Protein AF-J0D149-F1 (afdb_monomer)

Nearest PDB structures (foldseek):
  8xyv-assembly1_A  TM=7.149E-01  e=8.701E-01  synthetic construct
  8xyv-assembly2_B  TM=6.661E-01  e=9.591E-01  synthetic construct
  8gjg-assembly1_A  TM=4.536E-01  e=5.091E-01  synthetic construct
  8e0m-assembly4_L  TM=3.352E-01  e=1.349E+00  synthetic construct
  6r38-assembly1_A-2  TM=2.350E-01  e=8.182E+00  Trypanosoma brucei

Radius of gyration: 32.25 Å; Cα contacts (8 Å, |Δi|>4): 147; chains: 1; bounding box: 49×48×108 Å

Secondary structure (DSSP, 8-state):
-PPPPS-SSHHHHHHHHHHHHHHHHHHHHHHHHHHHHHHHHHHHHHHH--S----------GGGTSHHHHHHH-SS--SSSS--HHHHHHHHHHHHHHTTTTS-HHHHHHHHHHHHHHHHHTT---HHHHHHHHHHHHHHHHHHHHHHHHHHHHHHTT-HHHHHHHHHHHHHHHHHHHHHHHHHHHHHH-TTHHHHHHHHT-STTT--

Mean predicted aligned error: 13.42 Å

Foldseek 3Di:
DDDDDPDPDPVRVVVVVVVVVVVVVVVVVVVVVVVVVVVVVVVVCVVVPPLPDPPDPPPDDVCLQQVQQCVVQNPPNDPPDDDPLVSVLVSLVVSLCVLVVPPDPVVSLVVLLVLLQVCLVVVHPSPPSLVSLVSSLSNLVVSLVSLVVSLVVCVVVVVVVSNVSSVVSNVSSVLSNQLSVVSVVQSSVGDCSSVVCVVVLNGSVSVD

Solvent-accessible surface area (backbone atoms only — not comparable to full-atom values): 11767 Å² total; per-residue (Å²): 137,81,84,77,75,96,54,94,45,72,66,57,47,51,51,51,53,51,51,54,50,49,56,49,54,50,56,50,52,52,52,51,51,51,53,51,50,50,52,49,51,53,52,50,49,57,67,70,56,68,65,72,71,77,72,79,82,73,83,70,60,60,60,80,48,32,46,48,44,31,73,75,55,43,83,73,77,67,77,79,86,77,68,56,64,66,58,54,53,49,22,47,50,50,28,65,43,52,71,44,71,85,49,56,67,70,58,48,52,51,51,53,51,52,52,51,46,53,23,60,79,65,78,46,86,49,59,67,61,51,46,54,39,51,51,42,30,54,30,19,51,51,42,37,53,52,33,53,53,51,35,53,52,27,57,77,69,66,41,64,77,51,41,60,52,32,53,52,51,38,50,54,23,48,51,49,28,50,37,38,48,48,55,52,48,32,55,69,72,38,90,56,53,48,50,55,35,57,75,71,48,68,42,68,75,66,72,110

Sequence (208 aa):
MGRLPKYKTEEERNEARRRSRREYYERNSERERGMALQRYHAKKQLSHSTRAAAPRQVVKPLENVLPHTVAFYGQPIDLGEWQNLEVVAYCLEEDLKAWLKGGRAEQVWDDLTTRLIAAVGRSKPAKVVLNEVLDGQTIAEHVLEYTGQARVCAWQRRERRYIATFDRISHNATRAFQGLAELKALFNEGGKALGDSYEQGDLIWQCT

Organism: Auricularia subglabra (strain TFB-10046 / SS5) (NCBI:txid717982)

Structure (mmCIF, N/CA/C/O backbone):
data_AF-J0D149-F1
#
_entry.id   AF-J0D149-F1
#
loop_
_atom_site.group_PDB
_atom_site.id
_atom_site.type_symbol
_atom_site.label_atom_id
_atom_site.label_alt_id
_atom_site.label_comp_id
_atom_site.label_asym_id
_atom_site.label_entity_id
_atom_site.label_seq_id
_atom_site.pdbx_PDB_ins_code
_atom_site.Cartn_x
_atom_site.Cartn_y
_atom_site.Cartn_z
_atom_site.occupancy
_atom_site.B_iso_or_equiv
_atom_site.auth_seq_id
_atom_site.auth_comp_id
_atom_site.auth_asym_id
_atom_site.auth_atom_id
_atom_site.pdbx_PDB_model_num
ATOM 1 N N . MET A 1 1 ? 6.891 32.566 83.008 1.00 50.50 1 MET A N 1
ATOM 2 C CA . MET A 1 1 ? 5.552 32.748 82.400 1.00 50.50 1 MET A CA 1
ATOM 3 C C . MET A 1 1 ? 5.076 31.406 81.848 1.00 50.50 1 MET A C 1
ATOM 5 O O . MET A 1 1 ? 5.541 31.001 80.790 1.00 50.50 1 MET A O 1
ATOM 9 N N . GLY A 1 2 ? 4.246 30.661 82.587 1.00 59.53 2 GLY A N 1
ATOM 10 C CA . GLY A 1 2 ? 3.725 29.361 82.135 1.00 59.53 2 GLY A CA 1
ATOM 11 C C . GLY A 1 2 ? 2.631 29.524 81.072 1.00 59.53 2 GLY A C 1
ATOM 12 O O . GLY A 1 2 ? 1.819 30.441 81.170 1.00 59.53 2 GLY A O 1
ATOM 13 N N . ARG A 1 3 ? 2.608 28.660 80.044 1.00 63.56 3 ARG A N 1
ATOM 14 C CA . ARG A 1 3 ? 1.547 28.646 79.018 1.00 63.56 3 ARG A CA 1
ATOM 15 C C . ARG A 1 3 ? 0.199 28.354 79.681 1.00 63.56 3 ARG A C 1
ATOM 17 O O . ARG A 1 3 ? 0.047 27.320 80.327 1.00 63.56 3 ARG A O 1
ATOM 24 N N . LEU A 1 4 ? -0.772 29.245 79.484 1.00 70.75 4 LEU A N 1
ATOM 25 C CA . LEU A 1 4 ? -2.145 29.028 79.934 1.00 70.75 4 LEU A CA 1
ATOM 26 C C . LEU A 1 4 ? -2.739 27.772 79.268 1.00 70.75 4 LEU A C 1
ATOM 28 O O . LEU A 1 4 ? -2.457 27.506 78.092 1.00 70.75 4 LEU A O 1
ATOM 32 N N . PRO A 1 5 ? -3.554 26.990 79.998 1.00 72.44 5 PRO A N 1
ATOM 33 C CA . PRO A 1 5 ? -4.200 25.808 79.449 1.00 72.44 5 PRO A CA 1
ATOM 34 C C . PRO A 1 5 ? -5.145 26.193 78.303 1.00 72.44 5 PRO A C 1
ATOM 36 O O . PRO A 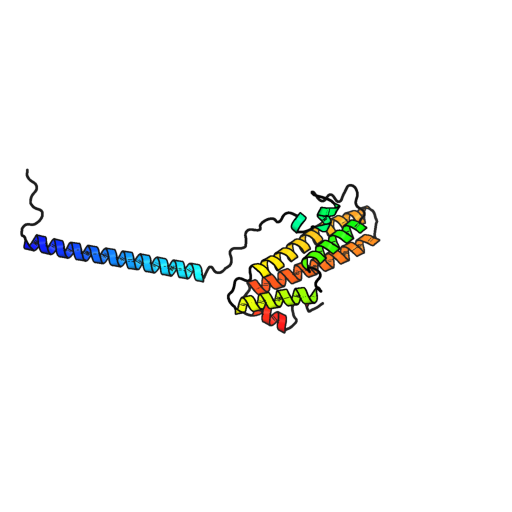1 5 ? -5.928 27.133 78.404 1.00 72.44 5 PRO A O 1
ATOM 39 N N . LYS A 1 6 ? -5.068 25.435 77.201 1.00 74.31 6 LYS A N 1
ATOM 40 C CA . LYS A 1 6 ? -5.805 25.681 75.946 1.00 74.31 6 LYS A CA 1
ATOM 41 C C . LYS A 1 6 ? -7.336 25.586 76.083 1.00 74.31 6 LYS A C 1
ATOM 43 O O . LYS A 1 6 ? -8.038 26.114 75.233 1.00 74.31 6 LYS A O 1
ATOM 48 N N . TYR A 1 7 ? -7.834 24.912 77.120 1.00 82.44 7 TYR A N 1
ATOM 49 C CA . TYR A 1 7 ? -9.262 24.734 77.404 1.00 82.44 7 TYR A CA 1
ATOM 50 C C . TYR A 1 7 ? -9.498 24.961 78.895 1.00 82.44 7 TYR A C 1
ATOM 52 O O . TYR A 1 7 ? -8.704 24.477 79.710 1.00 82.44 7 TYR A O 1
ATOM 60 N N . LYS A 1 8 ? -10.560 25.694 79.234 1.00 76.62 8 LYS A N 1
ATOM 61 C CA . LYS A 1 8 ? -10.898 26.098 80.603 1.00 76.62 8 LYS A CA 1
ATOM 62 C C . LYS A 1 8 ? -11.674 25.014 81.349 1.00 76.62 8 LYS A C 1
ATOM 64 O O . LYS A 1 8 ? -11.523 24.905 82.560 1.00 76.62 8 LYS A O 1
ATOM 69 N N . THR A 1 9 ? -12.454 24.194 80.641 1.00 83.62 9 THR A N 1
ATOM 70 C CA . THR A 1 9 ? -13.245 23.099 81.228 1.00 83.62 9 THR A CA 1
ATOM 71 C C . THR A 1 9 ? -13.076 21.782 80.468 1.00 83.62 9 THR A C 1
ATOM 73 O O . THR A 1 9 ? -12.626 21.734 79.317 1.00 83.62 9 THR A O 1
ATOM 76 N N . GLU A 1 10 ? -13.419 20.674 81.127 1.00 76.75 10 GLU A N 1
ATOM 77 C CA . GLU A 1 10 ? -13.390 19.339 80.519 1.00 76.75 10 GLU A CA 1
ATOM 78 C C . GLU A 1 10 ? -14.465 19.178 79.430 1.00 76.75 10 GLU A C 1
ATOM 80 O O . GLU A 1 10 ? -14.228 18.540 78.401 1.00 76.75 10 GLU A O 1
ATOM 85 N N . GLU A 1 11 ? -15.603 19.854 79.596 1.00 79.06 11 GLU A N 1
ATOM 86 C CA . GLU A 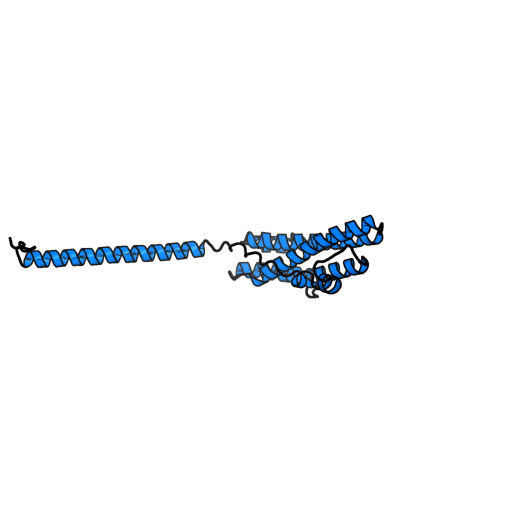1 11 ? -16.663 19.957 78.590 1.00 79.06 11 GLU A CA 1
ATOM 87 C C . GLU A 1 11 ? -16.178 20.670 77.320 1.00 79.06 11 GLU A C 1
ATOM 89 O O . GLU A 1 11 ? -16.344 20.143 76.219 1.00 79.06 11 GLU A O 1
ATOM 94 N N . GLU A 1 12 ? -15.469 21.797 77.458 1.00 80.19 12 GLU A N 1
ATOM 95 C CA . GLU A 1 12 ? -14.899 22.549 76.331 1.00 80.19 12 GLU A CA 1
ATOM 96 C C . GLU A 1 12 ? -13.856 21.716 75.565 1.00 80.19 12 GLU A C 1
ATOM 98 O O . GLU A 1 12 ? -13.807 21.710 74.330 1.00 80.19 12 GLU A O 1
ATOM 103 N N . ARG A 1 13 ? -13.058 20.922 76.290 1.00 81.75 13 ARG A N 1
ATOM 104 C CA . ARG A 1 13 ? -12.103 19.977 75.693 1.00 81.75 13 ARG A CA 1
ATOM 105 C C . ARG A 1 13 ? -12.815 18.868 74.909 1.00 81.75 13 ARG A C 1
ATOM 107 O O . ARG A 1 13 ? -12.344 18.475 73.836 1.00 81.75 13 ARG A O 1
ATOM 114 N N . ASN A 1 14 ? -13.933 18.359 75.419 1.00 83.44 14 ASN A N 1
ATOM 115 C CA . ASN A 1 14 ? -14.717 17.316 74.759 1.00 83.44 14 ASN A CA 1
ATOM 116 C C . ASN A 1 14 ? -15.470 17.842 73.529 1.00 83.44 14 ASN A C 1
ATOM 118 O O . ASN A 1 14 ? -15.494 17.163 72.498 1.00 83.44 14 ASN A O 1
ATOM 122 N N . GLU A 1 15 ? -16.004 19.063 73.571 1.00 84.25 15 GLU A N 1
ATOM 123 C CA . GLU A 1 15 ? -16.580 19.717 72.393 1.00 84.25 15 GLU A CA 1
ATOM 124 C C . GLU A 1 15 ? -15.540 19.982 71.305 1.00 84.25 15 GLU A C 1
ATOM 126 O O . GLU A 1 15 ? -15.782 19.671 70.136 1.00 84.25 15 GLU A O 1
ATOM 131 N N . ALA A 1 16 ? -14.357 20.482 71.674 1.00 82.81 16 ALA A N 1
ATOM 132 C CA . ALA A 1 16 ? -13.269 20.709 70.729 1.00 82.81 16 ALA A CA 1
ATOM 133 C C . ALA A 1 16 ? -12.823 19.402 70.048 1.00 82.81 16 ALA A C 1
ATOM 135 O O . ALA A 1 16 ? -12.594 19.377 68.837 1.00 82.81 16 ALA A O 1
ATOM 136 N N . ARG A 1 17 ? -12.777 18.285 70.793 1.00 82.69 17 ARG A N 1
ATOM 137 C CA . ARG A 1 17 ? -12.520 16.947 70.228 1.00 82.69 17 ARG A CA 1
ATOM 138 C C . ARG A 1 17 ? -13.618 16.503 69.258 1.00 82.69 17 ARG A C 1
ATOM 140 O O . ARG A 1 17 ? -13.300 15.932 68.216 1.00 82.69 17 ARG A O 1
ATOM 147 N N . ARG A 1 18 ? -14.895 16.765 69.565 1.00 84.50 18 ARG A N 1
ATOM 148 C CA . ARG A 1 18 ? -16.024 16.439 68.672 1.00 84.50 18 ARG A CA 1
ATOM 149 C C . ARG A 1 18 ? -15.985 17.264 67.383 1.00 84.50 18 ARG A C 1
ATOM 151 O O . ARG A 1 18 ? -16.148 16.682 66.314 1.00 84.50 18 ARG A O 1
ATOM 158 N N . ARG A 1 19 ? -15.724 18.575 67.463 1.00 83.56 19 ARG A N 1
ATOM 159 C CA . ARG A 1 19 ? -15.584 19.452 66.282 1.00 83.56 19 ARG A CA 1
ATOM 160 C C . ARG A 1 19 ? -14.402 19.036 65.413 1.00 83.56 19 ARG A C 1
ATOM 162 O O . ARG A 1 19 ? -14.587 18.788 64.230 1.00 83.56 19 ARG A O 1
ATOM 169 N N . SER A 1 20 ? -13.237 18.811 66.021 1.00 79.88 20 SER A N 1
ATOM 170 C CA . SER A 1 20 ? -12.045 18.349 65.302 1.00 79.88 20 SER A CA 1
ATOM 171 C C . SER A 1 20 ? -12.258 16.997 64.607 1.00 79.88 20 SER A C 1
ATOM 173 O O . SER A 1 20 ? -11.813 16.820 63.475 1.00 79.88 20 SER A O 1
ATOM 175 N N . ARG A 1 21 ? -12.985 16.055 65.232 1.00 82.69 21 ARG A N 1
ATOM 176 C CA . ARG A 1 21 ? -13.371 14.794 64.575 1.00 82.69 21 ARG A CA 1
ATOM 177 C C . ARG A 1 21 ? -14.310 15.021 63.391 1.00 82.69 21 ARG A C 1
ATOM 179 O O . ARG A 1 21 ? -14.094 14.414 62.350 1.00 82.69 21 ARG A O 1
ATOM 186 N N . ARG A 1 22 ? -15.326 15.881 63.522 1.00 81.69 22 ARG A N 1
ATOM 187 C CA . ARG A 1 22 ? -16.249 16.203 62.416 1.00 81.69 22 ARG A CA 1
ATOM 188 C C . ARG A 1 22 ? -15.509 16.820 61.231 1.00 81.69 22 ARG A C 1
ATOM 190 O O . ARG A 1 22 ? -15.623 16.300 60.130 1.00 81.69 22 ARG A O 1
ATOM 197 N N . GLU A 1 23 ? -14.671 17.822 61.482 1.00 82.38 23 GLU A N 1
ATOM 198 C CA . GLU A 1 23 ? -13.848 18.468 60.450 1.00 82.38 23 GLU A CA 1
ATOM 199 C C . GLU A 1 23 ? -12.870 17.501 59.769 1.00 82.38 23 GLU A C 1
ATOM 201 O O . GLU A 1 23 ? -12.529 17.678 58.600 1.00 82.38 23 GLU A O 1
ATOM 206 N N . TYR A 1 24 ? -12.373 16.495 60.498 1.00 83.31 24 TYR A N 1
ATOM 207 C CA . TYR A 1 24 ? -11.522 15.454 59.927 1.00 83.31 24 TYR A CA 1
ATOM 208 C C . TYR A 1 24 ? -12.303 14.572 58.944 1.00 83.31 24 TYR A C 1
ATOM 210 O O . TYR A 1 24 ? -11.849 14.365 57.818 1.00 83.31 24 TYR A O 1
ATOM 218 N N . TYR A 1 25 ? -13.484 14.085 59.339 1.00 78.56 25 TYR A N 1
ATOM 219 C CA . TYR A 1 25 ? -14.321 13.255 58.467 1.00 78.56 25 TYR A CA 1
ATOM 220 C C . TYR A 1 25 ? -14.867 14.031 57.266 1.00 78.56 25 TYR A C 1
ATOM 222 O O . TYR A 1 25 ? -14.923 13.483 56.168 1.00 78.56 25 TYR A O 1
ATOM 230 N N . GLU A 1 26 ? -15.200 15.307 57.447 1.00 79.75 26 GLU A N 1
ATOM 231 C CA . GLU A 1 26 ? -15.647 16.193 56.372 1.00 79.75 26 GLU A CA 1
ATOM 232 C C . GLU A 1 26 ? -14.549 16.375 55.315 1.00 79.75 26 GLU A C 1
ATOM 234 O O . GLU A 1 26 ? -14.755 16.017 54.153 1.00 79.75 26 GLU A O 1
ATOM 239 N N . ARG A 1 27 ? -13.331 16.755 55.733 1.00 76.12 27 ARG A N 1
ATOM 240 C CA . ARG A 1 27 ? -12.167 16.866 54.835 1.00 76.12 27 ARG A CA 1
ATOM 241 C C . ARG A 1 27 ? -11.832 15.559 54.123 1.00 76.12 27 ARG A C 1
ATOM 243 O O . ARG A 1 27 ? -11.442 15.574 52.955 1.00 76.12 27 ARG A O 1
ATOM 250 N N . ASN A 1 28 ? -11.962 14.423 54.807 1.00 80.06 28 ASN A N 1
ATOM 251 C CA . ASN A 1 28 ? -11.678 13.131 54.190 1.00 80.06 28 ASN A CA 1
ATOM 252 C C . ASN A 1 28 ? -12.748 12.758 53.151 1.00 80.06 28 ASN A C 1
ATOM 254 O O . ASN A 1 28 ? -12.410 12.292 52.065 1.00 80.06 28 ASN A O 1
ATOM 258 N N . SER A 1 29 ? -14.021 13.056 53.431 1.00 76.94 29 SER A N 1
ATOM 259 C CA . SER A 1 29 ? -15.126 12.818 52.495 1.00 76.94 29 SER A CA 1
ATOM 260 C C . SER A 1 29 ? -15.007 13.657 51.217 1.00 76.94 29 SER A C 1
ATOM 262 O O . SER A 1 29 ? -15.259 13.158 50.121 1.00 76.94 29 SER A O 1
ATOM 264 N N . GLU A 1 30 ? -14.553 14.909 51.323 1.00 73.69 30 GLU A N 1
ATOM 265 C CA . GLU A 1 30 ? -14.298 15.773 50.167 1.00 73.69 30 GLU A CA 1
ATOM 266 C C . GLU A 1 30 ? -13.115 15.275 49.337 1.00 73.69 30 GLU A C 1
ATOM 268 O O . GLU A 1 30 ? -13.181 15.255 48.106 1.00 73.69 30 GLU A O 1
ATOM 273 N N . ARG A 1 31 ? -12.053 14.799 49.998 1.00 75.94 31 ARG A N 1
ATOM 274 C CA . ARG A 1 31 ? -10.888 14.216 49.323 1.00 75.94 31 ARG A CA 1
ATOM 275 C C . ARG A 1 31 ? -11.255 12.940 48.567 1.00 75.94 31 ARG A C 1
ATOM 277 O O . ARG A 1 31 ? -10.818 12.755 47.432 1.00 75.94 31 ARG A O 1
ATOM 284 N N . GLU A 1 32 ? -12.085 12.085 49.159 1.00 76.00 32 GLU A N 1
ATOM 285 C CA . GLU A 1 32 ? -12.605 10.879 48.507 1.00 76.00 32 GLU A CA 1
ATOM 286 C C . GLU A 1 32 ? -13.533 11.214 47.333 1.00 76.00 32 GLU A C 1
ATOM 288 O O . GLU A 1 32 ? -13.373 10.639 46.254 1.00 76.00 32 GLU A O 1
ATOM 293 N N . ARG A 1 33 ? -14.432 12.198 47.484 1.00 75.06 33 ARG A N 1
ATOM 294 C CA . ARG A 1 33 ? -15.276 12.702 46.384 1.00 75.06 33 ARG A CA 1
ATOM 295 C C . ARG A 1 33 ? -14.442 13.280 45.241 1.00 75.06 33 ARG A C 1
ATOM 297 O O . ARG A 1 33 ? -14.718 12.977 44.082 1.00 75.06 33 ARG A O 1
ATOM 304 N N . GLY A 1 34 ? -13.399 14.050 45.551 1.00 74.31 34 GLY A N 1
ATOM 305 C CA . GLY A 1 34 ? -12.469 14.605 44.566 1.00 74.31 34 GLY A CA 1
ATOM 306 C C . GLY A 1 34 ? -11.703 13.520 43.806 1.00 74.31 34 GLY A C 1
ATOM 307 O O . GLY A 1 34 ? -11.641 13.556 42.578 1.00 74.31 34 GLY A O 1
ATOM 308 N N . MET A 1 35 ? -11.193 12.502 44.508 1.00 79.25 35 MET A N 1
ATOM 309 C CA . MET A 1 35 ? -10.531 11.356 43.874 1.00 79.25 35 MET A CA 1
ATOM 310 C C . MET A 1 35 ? -11.496 10.520 43.021 1.00 79.25 35 MET A C 1
ATOM 312 O O . MET A 1 35 ? -11.120 10.064 41.941 1.00 79.25 35 MET A O 1
ATOM 316 N N . ALA A 1 36 ? -12.742 10.333 43.463 1.00 74.94 36 ALA A N 1
ATOM 317 C CA . ALA A 1 36 ? -13.767 9.631 42.693 1.00 74.94 36 ALA A CA 1
ATOM 318 C C . ALA A 1 36 ? -14.140 10.393 41.410 1.00 74.94 36 ALA A C 1
ATOM 320 O O . ALA A 1 36 ? -14.196 9.790 40.337 1.00 74.94 36 ALA A O 1
ATOM 321 N N . LEU A 1 37 ? -14.309 11.718 41.495 1.00 77.50 37 LEU A N 1
ATOM 322 C CA . LEU A 1 37 ? -14.529 12.589 40.338 1.00 77.50 37 LEU A CA 1
ATOM 323 C C . LEU A 1 37 ? -13.340 12.565 39.377 1.00 77.50 37 LEU A C 1
ATOM 325 O O . LEU A 1 37 ? -13.539 12.396 38.178 1.00 77.50 37 LEU A O 1
ATOM 329 N N . GLN A 1 38 ? -12.104 12.653 39.874 1.00 72.81 38 GLN A N 1
ATOM 330 C CA . GLN A 1 38 ? -10.906 12.549 39.034 1.00 72.81 38 GLN A CA 1
ATOM 331 C C . GLN A 1 38 ? -10.821 11.199 38.319 1.00 72.81 38 GLN A C 1
ATOM 333 O O . GLN A 1 38 ? -10.553 11.164 37.121 1.00 72.81 38 GLN A O 1
ATOM 338 N N . ARG A 1 39 ? -11.110 10.086 39.007 1.00 73.75 39 ARG A N 1
ATOM 339 C CA . ARG A 1 39 ? -11.174 8.754 38.381 1.00 73.75 39 ARG A CA 1
ATOM 340 C C . ARG A 1 39 ? -12.280 8.672 37.332 1.00 73.75 39 ARG A C 1
ATOM 342 O O . ARG A 1 39 ? -12.059 8.097 36.270 1.00 73.75 39 ARG A O 1
ATOM 349 N N . TYR A 1 40 ? -13.445 9.260 37.598 1.00 75.00 40 TYR A N 1
ATOM 350 C CA . TYR A 1 40 ? -14.548 9.327 36.642 1.00 75.00 40 TYR A CA 1
ATOM 351 C C . TYR A 1 40 ? -14.175 10.148 35.400 1.00 75.00 40 TYR A C 1
ATOM 353 O O . TYR A 1 40 ? -14.358 9.673 34.280 1.00 75.00 40 TYR A O 1
ATOM 361 N N . HIS A 1 41 ? -13.576 11.328 35.574 1.00 68.56 41 HIS A N 1
ATOM 362 C CA . HIS A 1 41 ? -13.092 12.160 34.472 1.00 68.56 41 HIS A CA 1
ATOM 363 C C . HIS A 1 41 ? -11.958 11.491 33.693 1.00 68.56 41 HIS A C 1
ATOM 365 O O . HIS A 1 41 ? -12.010 11.496 32.468 1.00 68.56 41 HIS A O 1
ATOM 371 N N . ALA A 1 42 ? -10.999 10.845 34.360 1.00 66.25 42 ALA A N 1
ATOM 372 C CA . ALA A 1 42 ? -9.939 10.078 33.706 1.00 66.25 42 ALA A CA 1
ATOM 373 C C . ALA A 1 42 ? -10.514 8.919 32.877 1.00 66.25 42 ALA A C 1
ATOM 375 O O . ALA A 1 42 ? -10.131 8.726 31.726 1.00 66.25 42 ALA A O 1
ATOM 376 N N . LYS A 1 43 ? -11.500 8.190 33.417 1.00 63.53 43 LYS A N 1
ATOM 377 C CA . LYS A 1 43 ? -12.187 7.104 32.704 1.00 63.53 43 LYS A CA 1
ATOM 378 C C . LYS A 1 43 ? -13.011 7.626 31.521 1.00 63.53 43 LYS A C 1
ATOM 380 O O . LYS A 1 43 ? -13.008 7.006 30.461 1.00 63.53 43 LYS A O 1
ATOM 385 N N . LYS A 1 44 ? -13.662 8.787 31.668 1.00 61.22 44 LYS A N 1
ATOM 386 C CA . LYS A 1 44 ? -14.429 9.441 30.596 1.00 61.22 44 LYS A CA 1
ATOM 387 C C . LYS A 1 44 ? -13.515 9.986 29.491 1.00 61.22 44 LYS A C 1
ATOM 389 O O . LYS A 1 44 ? -13.807 9.782 28.315 1.00 61.22 44 LYS A O 1
ATOM 394 N N . GLN A 1 45 ? -12.378 10.585 29.850 1.00 54.44 45 GLN A N 1
ATOM 395 C CA . GLN A 1 45 ? -11.346 11.018 28.903 1.00 54.44 45 GLN A CA 1
ATOM 396 C C . GLN A 1 45 ? -10.726 9.829 28.160 1.00 54.44 45 GLN A C 1
ATOM 398 O O . GLN A 1 45 ? -10.596 9.897 26.946 1.00 54.44 45 GLN A O 1
ATOM 403 N N . LEU A 1 46 ? -10.448 8.707 28.834 1.00 51.78 46 LEU A N 1
ATOM 404 C CA . LEU A 1 46 ? -10.007 7.466 28.180 1.00 51.78 46 LEU A CA 1
ATOM 405 C C . LEU A 1 46 ? -11.066 6.894 27.220 1.00 51.78 46 LEU A C 1
ATOM 407 O O . LEU A 1 46 ? -10.711 6.385 26.163 1.00 51.78 46 LEU A O 1
ATOM 411 N N . SER A 1 47 ? -12.361 7.009 27.545 1.00 51.91 47 SER A N 1
ATOM 412 C CA . SER A 1 47 ? -13.445 6.517 26.677 1.00 51.91 47 SER A CA 1
ATOM 413 C C . SER A 1 47 ? -13.734 7.400 25.454 1.00 51.91 47 SER A C 1
ATOM 415 O O . SER A 1 47 ? -14.176 6.885 24.431 1.00 51.91 47 SER A O 1
ATOM 417 N N . HIS A 1 48 ? -13.467 8.711 25.529 1.00 46.44 48 HIS A N 1
ATOM 418 C CA . HIS A 1 48 ? -13.575 9.640 24.391 1.00 46.44 48 HIS A CA 1
ATOM 419 C C . HIS A 1 48 ? -12.253 9.832 23.632 1.00 46.44 48 HIS A C 1
ATOM 421 O O . HIS A 1 48 ? -12.261 10.282 22.491 1.00 46.44 48 HIS A O 1
ATOM 427 N N . SER A 1 49 ? -11.122 9.431 24.216 1.00 41.22 49 SER A N 1
ATOM 428 C CA . SER A 1 49 ? -9.814 9.353 23.559 1.00 41.22 49 SER A CA 1
ATOM 429 C C . SER A 1 49 ? -9.571 7.969 22.940 1.00 41.22 49 SER A C 1
ATOM 431 O O . SER A 1 49 ? -8.466 7.434 22.981 1.00 41.22 49 SER A O 1
ATOM 433 N N . THR A 1 50 ? -10.597 7.379 22.332 1.00 46.66 50 THR A N 1
ATOM 434 C CA . THR A 1 50 ? -10.445 6.274 21.370 1.00 46.66 50 THR A CA 1
ATOM 435 C C . THR A 1 50 ? -10.188 6.790 19.955 1.00 46.66 50 THR A C 1
ATOM 437 O O . THR A 1 50 ? -10.253 6.036 18.991 1.00 46.66 50 THR A O 1
ATOM 440 N N . ARG A 1 51 ? -9.818 8.068 19.804 1.00 49.34 51 ARG A N 1
ATOM 441 C CA . ARG A 1 51 ? -9.125 8.523 18.603 1.00 49.34 51 ARG A CA 1
ATOM 442 C C . ARG A 1 51 ? -7.722 7.941 18.685 1.00 49.34 51 ARG A C 1
ATOM 444 O O . ARG A 1 51 ? -6.897 8.432 19.453 1.00 49.34 51 ARG A O 1
ATOM 451 N N . ALA A 1 52 ? -7.510 6.824 17.990 1.00 50.97 52 ALA A N 1
ATOM 452 C CA . ALA A 1 52 ? -6.219 6.162 17.908 1.00 50.97 52 ALA A CA 1
ATOM 453 C C . ALA A 1 52 ? -5.150 7.230 17.657 1.00 50.97 52 ALA A C 1
ATOM 455 O O . ALA A 1 52 ? -5.180 7.906 16.628 1.00 50.97 52 ALA A O 1
ATOM 456 N N . ALA A 1 53 ? -4.252 7.431 18.625 1.00 49.31 53 ALA A N 1
ATOM 457 C CA . ALA A 1 53 ? -3.051 8.207 18.377 1.00 49.31 53 ALA A CA 1
ATOM 458 C C . ALA A 1 53 ? -2.428 7.622 17.109 1.00 49.31 53 ALA A C 1
ATOM 460 O O . ALA A 1 53 ? -2.259 6.399 17.038 1.00 49.31 53 ALA A O 1
ATOM 461 N N . ALA A 1 54 ? -2.186 8.472 16.104 1.00 49.94 54 ALA A N 1
ATOM 462 C CA . ALA A 1 54 ? -1.584 8.050 14.849 1.00 49.94 54 ALA A CA 1
ATOM 463 C C . ALA A 1 54 ? -0.392 7.142 15.194 1.00 49.94 54 ALA A C 1
ATOM 465 O O . ALA A 1 54 ? 0.454 7.555 15.998 1.00 49.94 54 ALA A O 1
ATOM 466 N N . PRO A 1 55 ? -0.370 5.881 14.726 1.00 50.09 55 PRO A N 1
ATOM 467 C CA . PRO A 1 55 ? 0.695 4.967 15.097 1.00 50.09 55 PRO A CA 1
ATOM 468 C C . PRO A 1 55 ? 2.024 5.636 14.747 1.00 50.09 55 PRO A C 1
ATOM 470 O O . PRO A 1 55 ? 2.168 6.158 13.641 1.00 50.09 55 PRO A O 1
ATOM 473 N N . ARG A 1 56 ? 2.976 5.666 15.696 1.00 49.25 56 ARG A N 1
ATOM 474 C CA . ARG A 1 56 ? 4.367 6.037 15.392 1.00 49.25 56 ARG A CA 1
ATOM 475 C C . ARG A 1 56 ? 4.754 5.252 14.142 1.00 49.25 56 ARG A C 1
ATOM 477 O O . ARG A 1 56 ? 4.721 4.023 14.193 1.00 49.25 56 ARG A O 1
ATOM 484 N N . GLN A 1 57 ? 5.053 5.949 13.045 1.00 51.09 57 GLN A N 1
ATOM 485 C CA . GLN A 1 57 ? 5.566 5.331 11.827 1.00 51.09 57 GLN A CA 1
ATOM 486 C C . GLN A 1 57 ? 6.893 4.673 12.202 1.00 51.09 57 GLN A C 1
ATOM 488 O O . GLN A 1 57 ? 7.921 5.332 12.340 1.00 51.09 57 GLN A O 1
ATOM 493 N N . VAL A 1 58 ? 6.851 3.373 12.477 1.00 61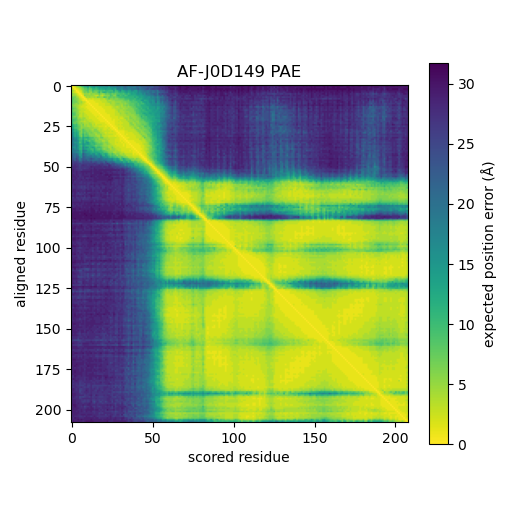.19 58 VAL A N 1
ATOM 494 C CA . VAL A 1 58 ? 8.054 2.559 12.547 1.00 61.19 58 VAL A CA 1
ATOM 495 C C . VAL A 1 58 ? 8.514 2.453 11.103 1.00 61.19 58 VAL A C 1
ATOM 497 O O . VAL A 1 58 ? 7.834 1.817 10.301 1.00 61.19 58 VAL A O 1
ATOM 500 N N . VAL A 1 5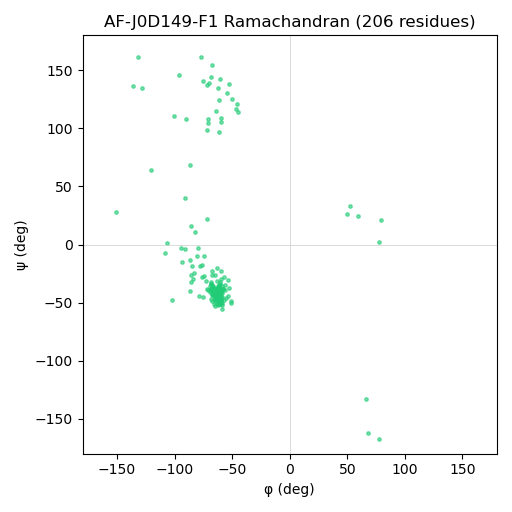9 ? 9.607 3.136 10.760 1.00 70.38 59 VAL A N 1
ATOM 501 C CA . VAL A 1 59 ? 10.234 2.999 9.442 1.00 70.38 59 VAL A CA 1
ATOM 502 C C . VAL A 1 59 ? 10.617 1.532 9.300 1.00 70.38 59 VAL A C 1
ATOM 504 O O . VAL A 1 59 ? 11.478 1.035 10.029 1.00 70.38 59 VAL A O 1
ATOM 507 N N . LYS A 1 60 ? 9.902 0.810 8.438 1.00 77.56 60 LYS A N 1
ATOM 508 C CA . LYS A 1 60 ? 10.210 -0.590 8.172 1.00 77.56 60 LYS A CA 1
ATOM 509 C C . LYS A 1 60 ? 11.500 -0.652 7.355 1.00 77.56 60 LYS A C 1
ATOM 511 O O . LYS A 1 60 ? 11.648 0.144 6.430 1.00 77.56 60 LYS A O 1
ATOM 516 N N . PRO A 1 61 ? 12.420 -1.580 7.666 1.00 83.12 61 PRO A N 1
ATOM 517 C CA . PRO A 1 61 ? 13.564 -1.838 6.801 1.00 83.12 61 PRO A CA 1
ATOM 518 C C . PRO A 1 61 ? 13.094 -2.114 5.371 1.00 83.12 61 PRO A C 1
ATOM 520 O O . PRO A 1 61 ? 12.113 -2.838 5.189 1.00 83.12 61 PRO A O 1
ATOM 523 N N . LEU A 1 62 ? 13.789 -1.564 4.372 1.00 82.56 62 LEU A N 1
ATOM 524 C CA . LEU A 1 62 ? 13.383 -1.655 2.965 1.00 82.56 62 LEU A CA 1
ATOM 525 C C . LEU A 1 62 ? 13.296 -3.110 2.474 1.00 82.56 62 LEU A C 1
ATOM 527 O O . LEU A 1 62 ? 12.441 -3.425 1.662 1.00 82.56 62 LEU A O 1
ATOM 531 N N . GLU A 1 63 ? 14.101 -4.014 3.037 1.00 85.38 63 GLU A N 1
ATOM 532 C CA . GLU A 1 63 ? 14.032 -5.470 2.811 1.00 85.38 63 GLU A CA 1
ATOM 533 C C . GLU A 1 63 ? 12.662 -6.087 3.137 1.00 85.38 63 GLU A C 1
ATOM 535 O O . GLU A 1 63 ? 12.271 -7.076 2.528 1.00 85.38 63 GLU A O 1
ATOM 540 N N . ASN A 1 64 ? 11.908 -5.495 4.067 1.00 84.94 64 ASN A N 1
ATOM 541 C CA . ASN A 1 64 ? 10.570 -5.962 4.432 1.00 84.94 64 ASN A CA 1
ATOM 542 C C . ASN A 1 64 ? 9.476 -5.366 3.539 1.00 84.94 64 ASN A C 1
ATOM 544 O O . ASN A 1 64 ? 8.331 -5.806 3.605 1.00 84.94 64 ASN A O 1
ATOM 548 N N . VAL A 1 65 ? 9.808 -4.333 2.765 1.00 86.50 65 VAL A N 1
ATOM 549 C CA . VAL A 1 65 ? 8.875 -3.621 1.889 1.00 86.50 65 VAL A CA 1
ATOM 550 C C . VAL A 1 65 ? 9.073 -4.059 0.439 1.00 86.50 65 VAL A C 1
ATOM 552 O O . VAL A 1 65 ? 8.112 -4.402 -0.234 1.00 86.50 65 VAL A O 1
ATOM 555 N N . LEU A 1 66 ? 10.319 -4.095 -0.026 1.00 88.19 66 LEU A N 1
ATOM 556 C CA . LEU A 1 66 ? 10.708 -4.496 -1.374 1.00 88.19 66 LEU A CA 1
ATOM 557 C C . LEU A 1 66 ? 11.661 -5.703 -1.330 1.00 88.19 66 LEU A C 1
ATOM 559 O O . LEU A 1 66 ? 12.840 -5.571 -1.679 1.00 88.19 66 LEU A O 1
ATOM 563 N N . PRO A 1 67 ? 11.208 -6.870 -0.840 1.00 88.62 67 PRO A N 1
ATOM 564 C CA . PRO A 1 67 ? 12.075 -8.029 -0.651 1.00 88.62 67 PRO A CA 1
ATOM 565 C C . PRO A 1 67 ? 12.764 -8.484 -1.944 1.00 88.62 67 PRO A C 1
ATOM 567 O O . PRO A 1 67 ? 13.941 -8.838 -1.903 1.00 88.62 67 PRO A O 1
ATOM 570 N N . HIS A 1 68 ? 12.088 -8.445 -3.095 1.00 89.94 68 HIS A N 1
ATOM 571 C CA . HIS A 1 68 ? 12.664 -8.880 -4.369 1.00 89.94 68 HIS A CA 1
ATOM 572 C C . HIS A 1 68 ? 13.646 -7.850 -4.911 1.00 89.94 68 HIS A C 1
ATOM 574 O O . HIS A 1 68 ? 14.747 -8.213 -5.323 1.00 89.94 68 HIS A O 1
ATOM 580 N N . THR A 1 69 ? 13.286 -6.566 -4.885 1.00 87.94 69 THR A N 1
ATOM 581 C CA . THR A 1 69 ? 14.184 -5.506 -5.358 1.00 87.94 69 THR A CA 1
ATOM 582 C C . THR A 1 69 ? 15.453 -5.449 -4.507 1.00 87.94 69 THR A C 1
ATOM 584 O O . THR A 1 69 ? 16.554 -5.377 -5.053 1.00 87.94 69 THR A O 1
ATOM 587 N N . VAL A 1 70 ? 15.331 -5.570 -3.181 1.00 88.56 70 VAL A N 1
ATOM 588 C CA . VAL A 1 70 ? 16.486 -5.608 -2.272 1.00 88.56 70 VAL A CA 1
ATOM 589 C C . VAL A 1 70 ? 17.309 -6.884 -2.452 1.00 88.56 70 VAL A C 1
ATOM 591 O O . VAL A 1 70 ? 18.535 -6.811 -2.420 1.00 88.56 70 VAL A O 1
ATOM 594 N N . ALA A 1 71 ? 16.686 -8.041 -2.688 1.00 86.50 71 ALA A N 1
ATOM 595 C CA . ALA A 1 71 ? 17.424 -9.281 -2.933 1.00 86.50 71 ALA A CA 1
ATOM 596 C C . ALA A 1 71 ? 18.313 -9.206 -4.187 1.00 86.50 71 ALA A C 1
ATOM 598 O O . ALA A 1 71 ? 19.398 -9.785 -4.198 1.00 86.50 71 ALA A O 1
ATOM 599 N N . PHE A 1 72 ? 17.873 -8.491 -5.228 1.00 85.81 72 PHE A N 1
ATOM 600 C CA . PHE A 1 72 ? 18.628 -8.358 -6.476 1.00 85.81 72 PHE A CA 1
ATOM 601 C C . PHE A 1 72 ? 19.647 -7.214 -6.467 1.00 85.81 72 PHE A C 1
ATOM 603 O O . PHE A 1 72 ? 20.746 -7.387 -6.990 1.00 85.81 72 PHE A O 1
ATOM 610 N N . TYR A 1 73 ? 19.300 -6.058 -5.897 1.00 82.50 73 TYR A N 1
ATOM 611 C CA . TYR A 1 73 ? 20.123 -4.844 -5.987 1.00 82.50 73 TYR A CA 1
ATOM 612 C C . TYR A 1 73 ? 20.829 -4.461 -4.684 1.00 82.50 73 TYR A C 1
ATOM 614 O O . TYR A 1 73 ? 21.669 -3.564 -4.687 1.00 82.50 73 TYR A O 1
ATOM 622 N N . GLY A 1 74 ? 20.534 -5.146 -3.580 1.00 81.00 74 GLY A N 1
ATOM 623 C CA . GLY A 1 74 ? 21.066 -4.811 -2.266 1.00 81.00 74 GLY A CA 1
ATOM 624 C C . GLY A 1 74 ? 20.527 -3.484 -1.727 1.00 81.00 74 GLY A C 1
ATOM 625 O O . GLY A 1 74 ? 19.493 -2.969 -2.158 1.00 81.00 74 GLY A O 1
ATOM 626 N N . GLN A 1 75 ? 21.228 -2.945 -0.730 1.00 76.69 75 GLN A N 1
ATOM 627 C CA . GLN A 1 75 ? 20.973 -1.622 -0.165 1.00 76.69 75 GLN A CA 1
ATOM 628 C C . GLN A 1 75 ? 22.280 -0.815 -0.152 1.00 76.69 75 GLN A C 1
ATOM 630 O O . GLN A 1 75 ? 23.296 -1.349 0.300 1.00 76.69 75 GLN A O 1
ATOM 635 N N . PRO A 1 76 ? 22.273 0.463 -0.577 1.00 72.56 76 PRO A N 1
ATOM 636 C CA . PRO A 1 76 ? 21.152 1.193 -1.180 1.00 72.56 76 PRO A CA 1
ATOM 637 C C . PRO A 1 76 ? 20.778 0.641 -2.565 1.00 72.56 76 PRO A C 1
ATOM 639 O O . PRO A 1 76 ? 21.616 0.065 -3.250 1.00 72.56 76 PRO A O 1
ATOM 642 N N . ILE A 1 77 ? 19.521 0.828 -2.979 1.00 73.44 77 ILE A N 1
ATOM 643 C CA . ILE A 1 77 ? 19.110 0.503 -4.350 1.00 73.44 77 ILE A CA 1
ATOM 644 C C . ILE A 1 77 ? 19.752 1.538 -5.275 1.00 73.44 77 ILE A C 1
ATOM 646 O O . ILE A 1 77 ? 19.308 2.685 -5.327 1.00 73.44 77 ILE A O 1
ATOM 650 N N . ASP A 1 78 ? 20.802 1.136 -5.986 1.00 70.81 78 ASP A N 1
ATOM 651 C CA . ASP A 1 78 ? 21.438 1.953 -7.015 1.00 70.81 78 ASP A CA 1
ATOM 652 C C . ASP A 1 78 ? 20.970 1.506 -8.406 1.00 70.81 78 ASP A C 1
ATOM 654 O O . ASP A 1 78 ? 21.298 0.411 -8.881 1.00 70.81 78 ASP A O 1
ATOM 658 N N . LEU A 1 79 ? 20.179 2.367 -9.060 1.00 67.19 79 LEU A N 1
ATOM 659 C CA . LEU A 1 79 ? 19.709 2.130 -10.425 1.00 67.19 79 LEU A CA 1
ATOM 660 C C . LEU A 1 79 ? 20.739 2.479 -11.515 1.00 67.19 79 LEU A C 1
ATOM 662 O O . LEU A 1 79 ? 20.546 2.150 -12.690 1.00 67.19 79 LEU A O 1
ATOM 666 N N . GLY A 1 80 ? 21.837 3.135 -11.137 1.00 59.91 80 GLY A N 1
ATOM 667 C CA . GLY A 1 80 ? 22.819 3.725 -12.036 1.00 59.91 80 GLY A CA 1
ATOM 668 C C . GLY A 1 80 ? 23.803 2.733 -12.645 1.00 59.91 80 GLY A C 1
ATOM 669 O O . GLY A 1 80 ? 24.050 2.805 -13.850 1.00 59.91 80 GLY A O 1
ATOM 670 N N . GLU A 1 81 ? 24.357 1.802 -11.863 1.00 54.97 81 GLU A N 1
ATOM 671 C CA . GLU A 1 81 ? 25.600 1.145 -12.290 1.00 54.97 81 GLU A CA 1
ATOM 672 C C . GLU A 1 81 ? 25.425 -0.085 -13.214 1.00 54.97 81 GLU A C 1
ATOM 674 O O . GLU A 1 81 ? 26.264 -0.268 -14.091 1.00 54.97 81 GLU A O 1
ATOM 679 N N . TRP A 1 82 ? 24.360 -0.907 -13.128 1.00 51.06 82 TRP A N 1
ATOM 680 C CA . TRP A 1 82 ? 24.313 -2.199 -13.874 1.00 51.06 82 TRP A CA 1
ATOM 681 C C . TRP A 1 82 ? 22.919 -2.714 -14.278 1.00 51.06 82 TRP A C 1
ATOM 683 O O . TRP A 1 82 ? 22.689 -3.920 -14.382 1.00 51.06 82 TRP A O 1
ATOM 693 N N . GLN A 1 83 ? 21.932 -1.842 -14.476 1.00 67.69 83 GLN A N 1
ATOM 694 C CA . GLN A 1 83 ? 20.553 -2.332 -14.456 1.00 67.69 83 GLN A CA 1
ATOM 695 C C . GLN A 1 83 ? 19.998 -2.788 -15.800 1.00 67.69 83 GLN A C 1
ATOM 697 O O . GLN A 1 83 ? 19.646 -1.988 -16.669 1.00 67.69 83 GLN A O 1
ATOM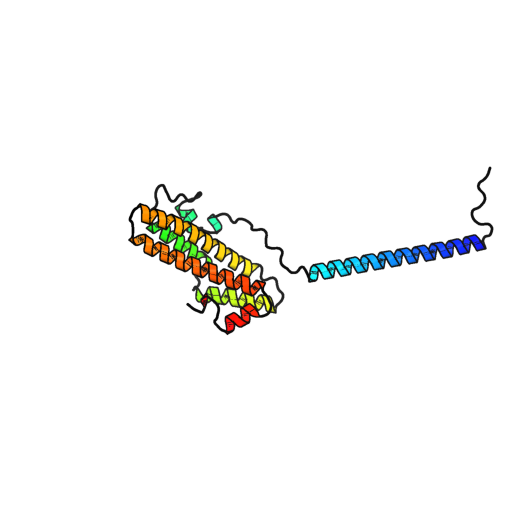 702 N N . ASN A 1 84 ? 19.856 -4.105 -15.918 1.00 85.56 84 ASN A N 1
ATOM 703 C CA . ASN A 1 84 ? 18.897 -4.735 -16.806 1.00 85.56 84 ASN A CA 1
ATOM 704 C C . ASN A 1 84 ? 17.475 -4.281 -16.411 1.00 85.56 84 ASN A C 1
ATOM 706 O O . ASN A 1 84 ? 16.947 -4.725 -15.394 1.00 85.56 84 ASN A O 1
ATOM 710 N N . LEU A 1 85 ? 16.865 -3.395 -17.209 1.00 89.06 85 LEU A N 1
ATOM 711 C CA . LEU A 1 85 ? 15.526 -2.838 -16.954 1.00 89.06 85 LEU A CA 1
ATOM 712 C C . LEU A 1 85 ? 14.426 -3.909 -16.893 1.00 89.06 85 LEU A C 1
ATOM 714 O O . LEU A 1 85 ? 13.393 -3.689 -16.265 1.00 89.06 85 LEU A O 1
ATOM 718 N N . GLU A 1 86 ? 14.655 -5.072 -17.504 1.00 92.19 86 GLU A N 1
ATOM 719 C CA . GLU A 1 86 ? 13.768 -6.230 -17.395 1.00 92.19 86 GLU A CA 1
ATOM 720 C C . GLU A 1 86 ? 13.740 -6.784 -15.970 1.00 92.19 86 GLU A C 1
ATOM 722 O O . GLU A 1 86 ? 12.668 -7.050 -15.435 1.00 92.19 86 GLU A O 1
ATOM 727 N N . VAL A 1 87 ? 14.912 -6.894 -15.335 1.00 90.94 87 VAL A N 1
ATOM 728 C CA . VAL A 1 87 ? 15.042 -7.371 -13.951 1.00 90.94 87 VAL A CA 1
ATOM 729 C C . VAL A 1 87 ? 14.406 -6.372 -12.993 1.00 90.94 87 VAL A C 1
ATOM 731 O O . VAL A 1 87 ? 13.668 -6.778 -12.104 1.00 90.94 87 VAL A O 1
ATOM 734 N N . VAL A 1 88 ? 14.596 -5.069 -13.221 1.00 91.50 88 VAL A N 1
ATOM 735 C CA . VAL A 1 88 ? 13.930 -4.020 -12.430 1.00 91.50 88 VAL A CA 1
ATOM 736 C C . VAL A 1 88 ? 12.413 -4.153 -12.522 1.00 91.50 88 VAL A C 1
ATOM 738 O O . VAL A 1 88 ? 11.733 -4.177 -11.500 1.00 91.50 88 VAL A O 1
ATOM 741 N N . ALA A 1 89 ? 11.875 -4.257 -13.740 1.00 93.69 89 ALA A N 1
ATOM 742 C CA . ALA A 1 89 ? 10.441 -4.412 -13.950 1.00 93.69 89 ALA A CA 1
ATOM 743 C C . ALA A 1 89 ? 9.903 -5.675 -13.264 1.00 93.69 89 ALA A C 1
ATOM 745 O O . ALA A 1 89 ? 8.886 -5.606 -12.579 1.00 93.69 89 ALA A O 1
ATOM 746 N N . TYR A 1 90 ? 10.615 -6.798 -13.392 1.00 94.31 90 TYR A N 1
ATOM 747 C CA . TYR A 1 90 ? 10.275 -8.047 -12.719 1.00 94.31 90 TYR A CA 1
ATOM 748 C C . TYR A 1 90 ? 10.248 -7.891 -11.191 1.00 94.31 90 TYR A C 1
ATOM 750 O O . TYR A 1 90 ? 9.242 -8.212 -10.566 1.00 94.31 90 TYR A O 1
ATOM 758 N N . CYS A 1 91 ? 11.309 -7.349 -10.585 1.00 93.38 91 CYS A N 1
ATOM 759 C CA . CYS A 1 91 ? 11.395 -7.161 -9.136 1.00 93.38 91 CYS A CA 1
ATOM 760 C C . CYS A 1 91 ? 10.265 -6.274 -8.601 1.00 93.38 91 CYS A C 1
ATOM 762 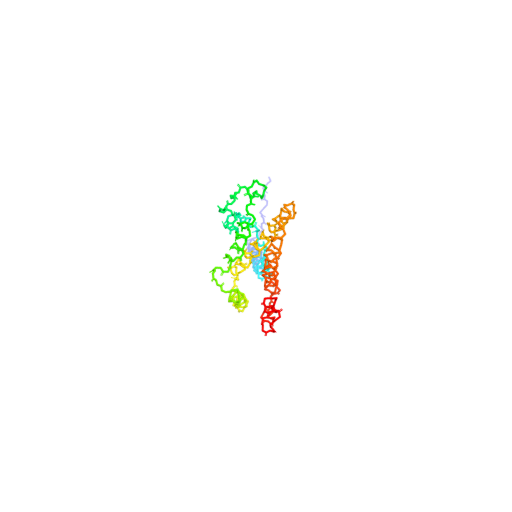O O . CYS A 1 91 ? 9.622 -6.635 -7.620 1.00 93.38 91 CYS A O 1
ATOM 764 N N . LEU A 1 92 ? 9.983 -5.152 -9.271 1.00 93.94 92 LEU A N 1
ATOM 765 C CA . LEU A 1 92 ? 8.923 -4.230 -8.862 1.00 93.94 92 LEU A CA 1
ATOM 766 C C . LEU A 1 92 ? 7.524 -4.841 -9.019 1.00 93.94 92 LEU A C 1
ATOM 768 O O . LEU A 1 92 ? 6.647 -4.580 -8.197 1.00 93.94 92 LEU A O 1
ATOM 772 N N . GLU A 1 93 ? 7.302 -5.669 -10.043 1.00 95.12 93 GLU A N 1
ATOM 773 C CA . GLU A 1 93 ? 6.050 -6.418 -10.185 1.00 95.12 93 GLU A CA 1
ATOM 774 C C . GLU A 1 93 ? 5.879 -7.473 -9.098 1.00 95.12 93 GLU A C 1
ATOM 776 O O . GLU A 1 93 ? 4.784 -7.602 -8.553 1.00 95.12 93 GLU A O 1
ATOM 781 N N . GLU A 1 94 ? 6.932 -8.220 -8.771 1.00 94.56 94 GLU A N 1
ATOM 782 C CA . GLU A 1 94 ? 6.874 -9.238 -7.721 1.00 94.56 94 GLU A CA 1
ATOM 783 C C . GLU A 1 94 ? 6.720 -8.615 -6.332 1.00 94.56 94 GLU A C 1
ATOM 785 O O . GLU A 1 94 ? 5.913 -9.097 -5.540 1.00 94.56 94 GLU A O 1
ATOM 790 N N . ASP A 1 95 ? 7.378 -7.488 -6.053 1.00 93.81 95 ASP A N 1
ATOM 791 C CA . ASP A 1 95 ? 7.160 -6.731 -4.817 1.00 93.81 95 ASP A CA 1
ATOM 792 C C . ASP A 1 95 ? 5.725 -6.193 -4.728 1.00 93.81 95 ASP A C 1
ATOM 794 O O . ASP A 1 95 ? 5.072 -6.328 -3.690 1.00 93.81 95 ASP A O 1
ATOM 798 N N . LEU A 1 96 ? 5.169 -5.685 -5.834 1.00 92.56 96 LEU A N 1
ATOM 799 C CA . LEU A 1 96 ? 3.767 -5.270 -5.879 1.00 92.56 96 LEU A CA 1
ATOM 800 C C . LEU A 1 96 ? 2.790 -6.452 -5.761 1.00 92.56 96 LEU A C 1
ATOM 802 O O . LEU A 1 96 ? 1.668 -6.263 -5.305 1.00 92.56 96 LEU A O 1
ATOM 806 N N . LYS A 1 97 ? 3.164 -7.673 -6.147 1.00 91.62 97 LYS A N 1
ATOM 807 C CA . LYS A 1 97 ? 2.334 -8.871 -5.923 1.00 91.62 97 LYS A CA 1
ATOM 808 C C . LYS A 1 97 ? 2.514 -9.451 -4.524 1.00 91.62 97 LYS A C 1
ATOM 810 O O . LYS A 1 97 ? 1.604 -10.114 -4.029 1.00 91.62 97 LYS A O 1
ATOM 815 N N . ALA A 1 98 ? 3.648 -9.208 -3.871 1.00 87.88 98 ALA A N 1
ATOM 816 C CA . ALA A 1 98 ? 3.979 -9.811 -2.585 1.00 87.88 98 ALA A CA 1
ATOM 817 C C . ALA A 1 98 ? 2.941 -9.481 -1.500 1.00 87.88 98 ALA A C 1
ATOM 819 O O . ALA A 1 98 ? 2.591 -10.353 -0.700 1.00 87.88 98 ALA A O 1
ATOM 820 N N . TRP A 1 99 ? 2.368 -8.269 -1.509 1.00 85.62 99 TRP A N 1
ATOM 821 C CA . TRP A 1 99 ? 1.331 -7.897 -0.535 1.00 85.62 99 TRP A CA 1
ATOM 822 C C . TRP A 1 99 ? 0.017 -8.675 -0.717 1.00 85.62 99 TRP A C 1
ATOM 824 O O . TRP A 1 99 ? -0.716 -8.856 0.254 1.00 85.62 99 TRP A O 1
ATOM 834 N N . LEU A 1 100 ? -0.244 -9.213 -1.916 1.00 86.94 100 LEU A N 1
ATOM 835 C CA . LEU A 1 100 ? -1.384 -10.096 -2.186 1.00 86.94 100 LEU A CA 1
ATOM 836 C C . LEU A 1 100 ? -1.188 -11.511 -1.619 1.00 86.94 100 LEU A C 1
ATOM 838 O O . LEU A 1 100 ? -2.132 -12.299 -1.619 1.00 86.94 100 LEU A O 1
ATOM 842 N N . LYS A 1 101 ? 0.019 -11.862 -1.146 1.00 85.06 101 LYS A N 1
ATOM 843 C CA . LYS A 1 101 ? 0.347 -13.169 -0.541 1.00 85.06 101 LYS A CA 1
ATOM 844 C C . LYS A 1 101 ? -0.045 -14.368 -1.427 1.00 85.06 101 LYS A C 1
ATOM 846 O O . LYS A 1 101 ? -0.448 -15.414 -0.924 1.00 85.06 101 LYS A O 1
ATOM 851 N N . GLY A 1 102 ? 0.039 -14.206 -2.750 1.00 82.12 102 GLY A N 1
ATOM 852 C CA . GLY A 1 102 ? -0.347 -15.228 -3.735 1.00 82.12 102 GLY A CA 1
ATOM 853 C C . GLY A 1 102 ? -1.858 -15.381 -3.965 1.00 82.12 102 GLY A C 1
ATOM 854 O O . GLY A 1 102 ? -2.268 -16.237 -4.748 1.00 82.12 102 GLY A O 1
ATOM 855 N N . GLY A 1 103 ? -2.689 -14.566 -3.310 1.00 85.88 103 GLY A N 1
ATOM 856 C CA . GLY A 1 103 ? -4.128 -14.501 -3.548 1.00 85.88 103 GLY A CA 1
ATOM 857 C C . GLY A 1 103 ? -4.483 -13.729 -4.821 1.00 85.88 103 GLY A C 1
ATOM 858 O O . GLY A 1 103 ? -3.695 -12.936 -5.341 1.00 85.88 103 GLY A O 1
ATOM 859 N N . ARG A 1 104 ? -5.707 -13.933 -5.323 1.00 88.69 104 ARG A N 1
ATOM 860 C CA . ARG A 1 104 ? -6.256 -13.072 -6.381 1.00 88.69 104 ARG A CA 1
ATOM 861 C C . ARG A 1 104 ? -6.548 -11.696 -5.793 1.00 88.69 104 ARG A C 1
ATOM 863 O O . ARG A 1 104 ? -7.098 -11.623 -4.698 1.00 88.69 104 ARG A O 1
ATOM 870 N N . ALA A 1 105 ? -6.240 -10.631 -6.533 1.00 88.94 105 ALA A N 1
ATOM 871 C CA . ALA A 1 105 ? -6.413 -9.258 -6.055 1.00 88.94 105 ALA A CA 1
ATOM 872 C C . ALA A 1 105 ? -7.823 -9.006 -5.498 1.00 88.94 105 ALA A C 1
ATOM 874 O O . ALA A 1 105 ? -7.951 -8.576 -4.360 1.00 88.94 105 ALA A O 1
ATOM 875 N N . GLU A 1 106 ? -8.865 -9.369 -6.250 1.00 91.12 106 GLU A N 1
ATOM 876 C CA . GLU A 1 106 ? -10.273 -9.249 -5.833 1.00 91.12 106 GLU A CA 1
ATOM 877 C C . GLU A 1 106 ? -10.554 -9.917 -4.481 1.00 91.12 106 GLU A C 1
ATOM 879 O O . GLU A 1 106 ? -11.191 -9.325 -3.622 1.00 91.12 106 GLU A O 1
ATOM 884 N N . GLN A 1 107 ? -10.028 -11.125 -4.257 1.00 92.69 107 GLN A N 1
ATOM 885 C CA . GLN A 1 107 ? -10.236 -11.863 -3.008 1.00 92.69 107 GLN A CA 1
ATOM 886 C C . GLN A 1 107 ? -9.528 -11.199 -1.828 1.00 92.69 107 GLN A C 1
ATOM 888 O O . GLN A 1 107 ? -10.058 -11.181 -0.723 1.00 92.69 107 GLN A O 1
ATOM 893 N N . VAL A 1 108 ? -8.326 -10.663 -2.054 1.00 93.50 108 VAL A N 1
ATOM 894 C CA . VAL A 1 108 ? -7.570 -9.950 -1.017 1.00 93.50 108 VAL A CA 1
ATOM 895 C C . VAL A 1 108 ? -8.279 -8.648 -0.651 1.00 93.50 108 VAL A C 1
ATOM 897 O O . VAL A 1 108 ? -8.413 -8.338 0.531 1.00 93.50 108 VAL A O 1
ATOM 900 N N . TRP A 1 109 ? -8.773 -7.905 -1.643 1.00 94.81 109 TRP A N 1
ATOM 901 C CA . TRP A 1 109 ? -9.566 -6.699 -1.415 1.00 94.81 109 TRP A CA 1
ATOM 902 C C . TRP A 1 109 ? -10.850 -6.985 -0.646 1.00 94.81 109 TRP A C 1
ATOM 904 O O . TRP A 1 109 ? -11.151 -6.289 0.328 1.00 94.81 109 TRP A O 1
ATOM 914 N N . ASP A 1 110 ? -11.573 -8.026 -1.049 1.00 95.19 110 ASP A N 1
ATOM 915 C CA . ASP A 1 110 ? -12.808 -8.453 -0.406 1.00 95.19 110 ASP A CA 1
ATOM 916 C C . ASP A 1 110 ? -12.568 -8.888 1.052 1.00 95.19 110 ASP A C 1
ATOM 918 O O . ASP A 1 110 ? -13.248 -8.417 1.968 1.00 95.19 110 ASP A O 1
ATOM 922 N N . ASP A 1 111 ? -11.527 -9.692 1.306 1.00 94.94 111 ASP A N 1
ATOM 923 C CA . ASP A 1 111 ? -11.128 -10.106 2.661 1.00 94.94 111 ASP A CA 1
ATOM 924 C C . ASP A 1 111 ? -10.774 -8.904 3.544 1.00 94.94 111 ASP A C 1
ATOM 926 O O . ASP A 1 111 ? -11.271 -8.777 4.666 1.00 94.94 111 ASP A O 1
ATOM 930 N N . LEU A 1 112 ? -9.944 -7.981 3.046 1.00 94.31 112 LEU A N 1
ATOM 931 C CA . LEU A 1 112 ? -9.563 -6.787 3.802 1.00 94.31 112 LEU A CA 1
ATOM 932 C C . LEU A 1 112 ? -10.789 -5.933 4.140 1.00 94.31 112 LEU A C 1
ATOM 934 O O . LEU A 1 112 ? -10.963 -5.533 5.295 1.00 94.31 112 LEU A O 1
ATOM 938 N N . THR A 1 113 ? -11.656 -5.692 3.158 1.00 95.06 113 THR A N 1
ATOM 939 C CA . THR A 1 113 ? -12.852 -4.855 3.309 1.00 95.06 113 THR A CA 1
ATOM 940 C C . THR A 1 113 ? -13.824 -5.463 4.317 1.00 95.06 113 THR A C 1
ATOM 942 O O . THR A 1 113 ? -14.206 -4.814 5.295 1.00 95.06 113 THR A O 1
ATOM 945 N N . THR A 1 114 ? -14.159 -6.744 4.158 1.00 94.62 114 THR A N 1
ATOM 946 C CA . THR A 1 114 ? -15.085 -7.454 5.052 1.00 94.62 114 THR A CA 1
ATOM 947 C C . THR A 1 114 ? -14.538 -7.574 6.477 1.00 94.62 114 THR A C 1
ATOM 949 O O . THR A 1 114 ? -15.282 -7.374 7.445 1.00 94.62 114 THR A O 1
ATOM 952 N N . ARG A 1 115 ? -13.230 -7.818 6.651 1.00 93.69 115 ARG A N 1
ATOM 953 C CA . ARG A 1 115 ? -12.582 -7.843 7.975 1.00 93.69 115 ARG A CA 1
ATOM 954 C C . ARG A 1 115 ? -12.591 -6.474 8.650 1.00 93.69 115 ARG A C 1
ATOM 956 O O . ARG A 1 115 ? -12.797 -6.415 9.867 1.00 93.69 115 ARG A O 1
ATOM 963 N N . LEU A 1 116 ? -12.396 -5.386 7.900 1.00 92.06 116 LEU A N 1
ATOM 964 C CA . LEU A 1 116 ? -12.513 -4.021 8.421 1.00 92.06 116 LEU A CA 1
ATOM 965 C C . LEU A 1 116 ? -13.955 -3.711 8.848 1.00 92.06 116 LEU A C 1
ATOM 967 O O . LEU A 1 116 ? -14.160 -3.288 9.988 1.00 92.06 116 LEU A O 1
ATOM 971 N N . ILE A 1 117 ? -14.953 -4.008 8.009 1.00 91.94 117 ILE A N 1
ATOM 972 C CA . ILE A 1 117 ? -16.384 -3.836 8.333 1.00 91.94 117 ILE A CA 1
ATOM 973 C C . ILE A 1 117 ? -16.752 -4.621 9.602 1.00 91.94 117 ILE A C 1
ATOM 975 O O . ILE A 1 117 ? -17.333 -4.079 10.549 1.00 91.94 117 ILE A O 1
ATOM 979 N N . ALA A 1 118 ? -16.348 -5.892 9.680 1.00 90.31 118 ALA A N 1
ATOM 980 C CA . ALA A 1 118 ? -16.615 -6.742 10.837 1.00 90.31 118 ALA A CA 1
ATOM 981 C C . ALA A 1 118 ? -15.949 -6.225 12.125 1.00 90.31 118 ALA A C 1
ATOM 983 O O . ALA A 1 118 ? -16.480 -6.423 13.225 1.00 90.31 118 ALA A O 1
ATOM 984 N N . ALA A 1 119 ? -14.790 -5.568 12.019 1.00 88.25 119 ALA A N 1
ATOM 985 C CA . ALA A 1 119 ? -14.104 -4.993 13.170 1.00 88.25 119 ALA A CA 1
ATOM 986 C C . ALA A 1 119 ? -14.854 -3.783 13.750 1.00 88.25 119 ALA A C 1
ATOM 988 O O . ALA A 1 119 ? -14.921 -3.659 14.978 1.00 88.25 119 ALA A O 1
ATOM 989 N N . VAL A 1 120 ? -15.487 -2.964 12.898 1.00 83.88 120 VAL A N 1
ATOM 990 C CA . VAL A 1 120 ? -16.349 -1.854 13.336 1.00 83.88 120 VAL A CA 1
ATOM 991 C C . VAL A 1 120 ? -17.529 -2.381 14.157 1.00 83.88 120 VAL A C 1
ATOM 993 O O . VAL A 1 120 ? -17.749 -1.932 15.284 1.00 83.88 120 VAL A O 1
ATOM 996 N N . GLY A 1 121 ? -18.228 -3.407 13.658 1.00 74.62 121 GLY A N 1
ATOM 997 C CA . GLY A 1 121 ? -19.393 -3.989 14.339 1.00 74.62 121 GLY A CA 1
ATOM 998 C C . GLY A 1 121 ? -19.082 -4.668 15.681 1.00 74.62 121 GLY A C 1
ATOM 999 O O . GLY A 1 121 ? -19.943 -4.741 16.553 1.00 74.62 121 GLY A O 1
ATOM 1000 N N . ARG A 1 122 ? -17.848 -5.152 15.881 1.00 76.75 122 ARG A N 1
ATOM 1001 C CA . ARG A 1 122 ? -17.431 -5.872 17.103 1.00 76.75 122 ARG A CA 1
ATOM 1002 C C . ARG A 1 122 ? -16.778 -4.982 18.166 1.00 76.75 122 ARG A C 1
ATOM 1004 O O . ARG A 1 122 ? -16.392 -5.507 19.210 1.00 76.75 122 ARG A O 1
ATOM 1011 N N . SER A 1 123 ? -16.590 -3.683 17.902 1.00 66.38 123 SER A N 1
ATOM 1012 C CA . SER A 1 123 ? -15.817 -2.756 18.757 1.00 66.38 123 SER A CA 1
ATOM 1013 C C . SER A 1 123 ? -14.422 -3.285 19.144 1.00 66.38 123 SER A C 1
ATOM 1015 O O . SER A 1 123 ? -13.874 -2.929 20.189 1.00 66.38 123 SER A O 1
ATOM 1017 N N . LYS A 1 124 ? -13.841 -4.166 18.319 1.00 68.06 124 LYS A N 1
ATOM 1018 C CA . LYS A 1 124 ? -12.502 -4.728 18.534 1.00 68.06 124 LYS A CA 1
ATOM 1019 C C . LYS A 1 124 ? -11.482 -3.928 17.729 1.00 68.06 124 LYS A C 1
ATOM 1021 O O . LYS A 1 124 ? -11.788 -3.497 16.620 1.00 68.06 124 LYS A O 1
ATOM 1026 N N . PRO A 1 125 ? -10.252 -3.756 18.237 1.00 69.81 125 PRO A N 1
ATOM 1027 C CA . PRO A 1 125 ? -9.219 -3.046 17.499 1.00 69.81 125 PRO A CA 1
ATOM 1028 C C . PRO A 1 125 ? -8.874 -3.804 16.211 1.00 69.81 125 PRO A C 1
ATOM 1030 O O . PRO A 1 125 ? -8.296 -4.889 16.260 1.00 69.81 125 PRO A O 1
ATOM 1033 N N . ALA A 1 126 ? -9.156 -3.199 15.054 1.00 83.62 126 ALA A N 1
ATOM 1034 C CA . ALA A 1 126 ? -8.789 -3.703 13.724 1.00 83.62 126 ALA A CA 1
ATOM 1035 C C . ALA A 1 126 ? -7.280 -3.592 13.430 1.00 83.62 126 ALA A C 1
ATOM 1037 O O . ALA A 1 126 ? -6.869 -3.549 12.276 1.00 83.62 126 ALA A O 1
ATOM 1038 N N . LYS A 1 127 ? -6.437 -3.512 14.468 1.00 86.81 127 LYS A N 1
ATOM 1039 C CA . LYS A 1 127 ? -5.025 -3.125 14.366 1.00 86.81 127 LYS A CA 1
ATOM 1040 C C . LYS A 1 127 ? -4.245 -4.008 13.394 1.00 86.81 127 LYS A C 1
ATOM 1042 O O . LYS A 1 127 ? -3.412 -3.500 12.662 1.00 86.81 127 LYS A O 1
ATOM 1047 N N . VAL A 1 128 ? -4.522 -5.313 13.387 1.00 88.12 128 VAL A N 1
ATOM 1048 C CA . VAL A 1 128 ? -3.853 -6.261 12.484 1.00 88.12 128 VAL A CA 1
ATOM 1049 C C . VAL A 1 128 ? -4.213 -5.963 11.030 1.00 88.12 128 VAL A C 1
ATOM 1051 O O . VAL A 1 128 ? -3.316 -5.758 10.228 1.00 88.12 128 VAL A O 1
ATOM 1054 N N . VAL A 1 129 ? -5.507 -5.845 10.717 1.00 90.50 129 VAL A N 1
ATOM 1055 C CA . VAL A 1 129 ? -5.988 -5.574 9.350 1.00 90.50 129 VAL A CA 1
ATOM 1056 C C . VAL A 1 129 ? -5.517 -4.203 8.869 1.00 90.50 129 VAL 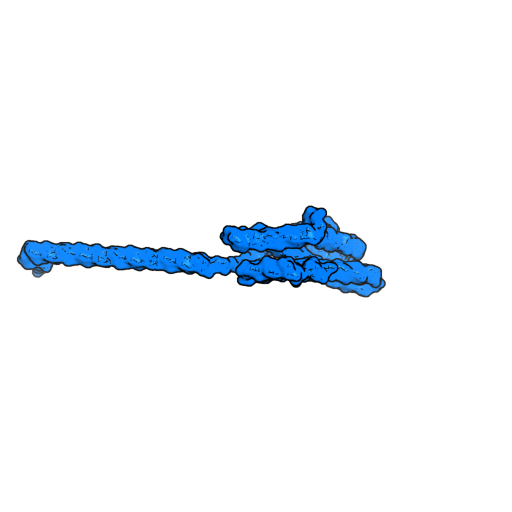A C 1
ATOM 1058 O O . VAL A 1 129 ? -5.044 -4.067 7.750 1.00 90.50 129 VAL A O 1
ATOM 1061 N N . LEU A 1 130 ? -5.572 -3.188 9.734 1.00 90.81 130 LEU A N 1
ATOM 1062 C CA . LEU A 1 130 ? -5.051 -1.859 9.421 1.00 90.81 130 LEU A CA 1
ATOM 1063 C C . LEU A 1 130 ? -3.547 -1.866 9.162 1.00 90.81 130 LEU A C 1
ATOM 1065 O O . LEU A 1 130 ? -3.096 -1.156 8.273 1.00 90.81 130 LEU A O 1
ATOM 1069 N N . ASN A 1 131 ? -2.771 -2.647 9.914 1.00 90.31 131 ASN A N 1
ATOM 1070 C CA . ASN A 1 131 ? -1.349 -2.800 9.630 1.00 90.31 131 ASN A CA 1
ATOM 1071 C C . ASN A 1 131 ? -1.136 -3.470 8.268 1.00 90.31 131 ASN A C 1
ATOM 1073 O O . ASN A 1 131 ? -0.302 -2.996 7.516 1.00 90.31 131 ASN A O 1
ATOM 1077 N N . GLU A 1 132 ? -1.913 -4.499 7.915 1.00 91.81 132 GLU A N 1
ATOM 1078 C CA . GLU A 1 132 ? -1.848 -5.110 6.577 1.00 91.81 132 GLU A CA 1
ATOM 1079 C C . GLU A 1 132 ? -2.154 -4.086 5.467 1.00 91.81 132 GLU A C 1
ATOM 1081 O O . GLU A 1 132 ? -1.439 -4.034 4.468 1.00 91.81 132 GLU A O 1
ATOM 1086 N N . VAL A 1 133 ? -3.156 -3.222 5.669 1.00 92.44 133 VAL A N 1
ATOM 1087 C CA . VAL A 1 133 ? -3.481 -2.129 4.736 1.00 92.44 133 VAL A CA 1
ATOM 1088 C C . VAL A 1 133 ? -2.325 -1.137 4.622 1.00 92.44 133 VAL A C 1
ATOM 1090 O O . VAL A 1 133 ? -1.912 -0.805 3.516 1.00 92.44 133 VAL A O 1
ATOM 1093 N N . LEU A 1 134 ? -1.779 -0.678 5.751 1.00 91.81 134 LEU A N 1
ATOM 1094 C CA . LEU A 1 134 ? -0.646 0.252 5.775 1.00 91.81 134 LEU A CA 1
ATOM 1095 C C . LEU A 1 134 ? 0.592 -0.340 5.095 1.00 91.81 134 LEU A C 1
ATOM 1097 O O . LEU A 1 134 ? 1.277 0.366 4.363 1.00 91.81 134 LEU A O 1
ATOM 1101 N N . ASP A 1 135 ? 0.849 -1.627 5.302 1.00 91.31 135 ASP A N 1
ATOM 1102 C CA . ASP A 1 135 ? 1.975 -2.329 4.696 1.00 91.31 135 ASP A CA 1
ATOM 1103 C C . ASP A 1 135 ? 1.845 -2.352 3.173 1.00 91.31 135 ASP A C 1
ATOM 1105 O O . ASP A 1 135 ? 2.787 -1.986 2.474 1.00 91.31 135 ASP A O 1
ATOM 1109 N N . GLY A 1 136 ? 0.658 -2.689 2.658 1.00 92.50 136 GLY A N 1
ATOM 1110 C CA . GLY A 1 136 ? 0.378 -2.621 1.224 1.00 92.50 136 GLY A CA 1
ATOM 1111 C C . GLY A 1 136 ? 0.521 -1.203 0.655 1.00 92.50 136 GLY A C 1
ATOM 1112 O O . GLY A 1 136 ? 1.056 -1.041 -0.440 1.00 92.50 136 GLY A O 1
ATOM 1113 N N . GLN A 1 137 ? 0.113 -0.167 1.405 1.00 93.12 137 GLN A N 1
ATOM 1114 C CA . GLN A 1 137 ? 0.298 1.229 0.986 1.00 93.12 137 GLN A CA 1
ATOM 1115 C C . GLN A 1 137 ? 1.776 1.582 0.847 1.00 93.12 137 GLN A C 1
ATOM 1117 O O . GLN A 1 137 ? 2.166 2.160 -0.163 1.00 93.12 137 GLN A O 1
ATOM 1122 N N . THR A 1 138 ? 2.591 1.220 1.840 1.00 92.25 138 THR A N 1
ATOM 1123 C CA . THR A 1 138 ? 4.034 1.480 1.828 1.00 92.25 138 THR A CA 1
ATOM 1124 C C . THR A 1 138 ? 4.722 0.753 0.672 1.00 92.25 138 THR A C 1
ATOM 1126 O O . THR A 1 138 ? 5.558 1.343 -0.005 1.00 92.25 138 THR A O 1
ATOM 1129 N N . ILE A 1 139 ? 4.335 -0.494 0.384 1.00 93.25 139 ILE A N 1
ATOM 1130 C CA . ILE A 1 139 ? 4.847 -1.238 -0.778 1.00 93.25 139 ILE A CA 1
ATOM 1131 C C . ILE A 1 139 ? 4.506 -0.503 -2.078 1.00 93.25 139 ILE A C 1
ATOM 1133 O O . ILE A 1 139 ? 5.393 -0.233 -2.886 1.00 93.25 139 ILE A O 1
ATOM 1137 N N . ALA A 1 140 ? 3.237 -0.134 -2.269 1.00 93.38 140 ALA A N 1
ATOM 1138 C CA . ALA A 1 140 ? 2.788 0.563 -3.470 1.00 93.38 140 ALA A CA 1
ATOM 1139 C C . ALA A 1 140 ? 3.483 1.925 -3.657 1.00 93.38 140 ALA A C 1
ATOM 1141 O O . ALA A 1 140 ? 3.868 2.267 -4.773 1.00 93.38 140 ALA A O 1
ATOM 1142 N N . GLU A 1 141 ? 3.687 2.676 -2.574 1.00 93.38 141 GLU A N 1
ATOM 1143 C CA . GLU A 1 141 ? 4.398 3.959 -2.576 1.00 93.38 141 GLU A CA 1
ATOM 1144 C C . GLU A 1 141 ? 5.852 3.809 -3.043 1.00 93.38 141 GLU A C 1
ATOM 1146 O O . GLU A 1 141 ? 6.281 4.508 -3.962 1.00 93.38 141 GLU A O 1
ATOM 1151 N N . HIS A 1 142 ? 6.595 2.848 -2.492 1.00 92.06 142 HIS A N 1
ATOM 1152 C CA . HIS A 1 142 ? 7.972 2.613 -2.921 1.00 92.06 142 HIS A CA 1
ATOM 1153 C C . HIS A 1 142 ? 8.058 2.068 -4.352 1.00 92.06 142 HIS A C 1
ATOM 1155 O O . HIS A 1 142 ? 8.936 2.472 -5.114 1.00 92.06 142 HIS A O 1
ATOM 1161 N N . VAL A 1 143 ? 7.127 1.207 -4.775 1.00 93.25 143 VAL A N 1
ATOM 1162 C CA . VAL A 1 143 ? 7.061 0.772 -6.180 1.00 93.25 143 VAL A CA 1
ATOM 1163 C C . VAL A 1 143 ? 6.840 1.973 -7.110 1.00 93.25 143 VAL A C 1
ATOM 1165 O O . VAL A 1 143 ? 7.486 2.060 -8.156 1.00 93.25 143 VAL A O 1
ATOM 1168 N N . LEU A 1 144 ? 5.989 2.939 -6.745 1.00 92.44 144 LEU A N 1
ATOM 1169 C CA . LEU A 1 144 ? 5.807 4.177 -7.518 1.00 92.44 144 LEU A CA 1
ATOM 1170 C C . LEU A 1 144 ? 7.095 5.002 -7.608 1.00 92.44 144 LEU A C 1
ATOM 1172 O O . LEU A 1 144 ? 7.446 5.480 -8.688 1.00 92.44 144 LEU A O 1
ATOM 1176 N N . GLU A 1 145 ? 7.818 5.133 -6.500 1.00 90.50 145 GLU A N 1
ATOM 1177 C CA . GLU A 1 145 ? 9.101 5.833 -6.460 1.00 90.50 145 GLU A CA 1
ATOM 1178 C C . GLU A 1 145 ? 10.117 5.201 -7.428 1.00 90.50 145 GLU A C 1
ATOM 1180 O O . GLU A 1 145 ? 10.628 5.874 -8.331 1.00 90.50 145 GLU A O 1
ATOM 1185 N N . TYR A 1 146 ? 10.367 3.894 -7.299 1.00 90.81 146 TYR A N 1
ATOM 1186 C CA . TYR A 1 146 ? 11.375 3.201 -8.105 1.00 90.81 146 TYR A CA 1
ATOM 1187 C C . TYR A 1 146 ? 10.956 3.012 -9.564 1.00 90.81 146 TYR A C 1
ATOM 1189 O O . TYR A 1 146 ? 11.810 3.083 -10.448 1.00 90.81 146 TYR A O 1
ATOM 1197 N N . THR A 1 147 ? 9.660 2.857 -9.863 1.00 92.19 147 THR A N 1
ATOM 1198 C CA . THR A 1 147 ? 9.184 2.896 -11.259 1.00 92.19 147 THR A CA 1
ATOM 1199 C C . THR A 1 147 ? 9.425 4.261 -11.896 1.00 92.19 147 THR A C 1
ATOM 1201 O O . THR A 1 147 ? 9.845 4.321 -13.051 1.00 92.19 147 THR A O 1
ATOM 1204 N N . GLY A 1 148 ? 9.235 5.358 -11.154 1.00 89.69 148 GLY A N 1
ATOM 1205 C CA . GLY A 1 148 ? 9.549 6.708 -11.621 1.00 89.69 148 GLY A CA 1
ATOM 1206 C C . GLY A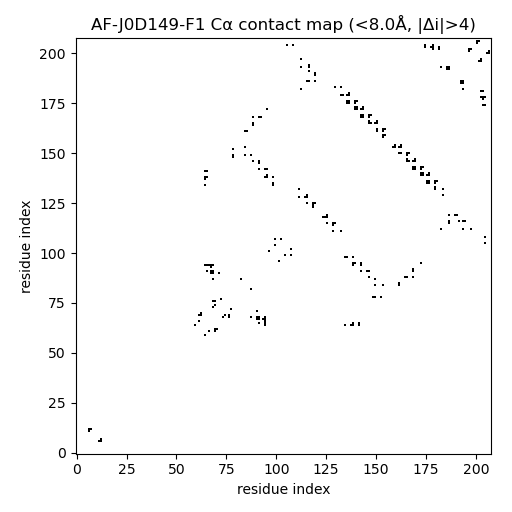 1 148 ? 11.024 6.867 -11.990 1.00 89.69 148 GLY A C 1
ATOM 1207 O O . GLY A 1 148 ? 11.343 7.341 -13.085 1.00 89.69 148 GLY A O 1
ATOM 1208 N N . GLN A 1 149 ? 11.925 6.406 -11.121 1.00 90.19 149 GLN A N 1
ATOM 1209 C CA . GLN A 1 149 ? 13.365 6.431 -11.385 1.00 90.19 149 GLN A CA 1
ATOM 1210 C C . GLN A 1 149 ? 13.741 5.533 -12.580 1.00 90.19 149 GLN A C 1
ATOM 1212 O O . GLN A 1 149 ? 14.411 5.985 -13.511 1.00 90.19 149 GLN A O 1
ATOM 1217 N N . ALA A 1 150 ? 13.233 4.297 -12.623 1.00 90.19 150 ALA A N 1
ATOM 1218 C CA . ALA A 1 150 ? 13.486 3.357 -13.714 1.00 90.19 150 ALA A CA 1
ATOM 1219 C C . ALA A 1 150 ? 12.965 3.875 -15.066 1.00 90.19 150 ALA A C 1
ATOM 1221 O O . ALA A 1 150 ? 13.624 3.705 -16.096 1.00 90.19 150 ALA A O 1
ATOM 1222 N N . ARG A 1 151 ? 11.830 4.588 -15.075 1.00 91.00 151 ARG A N 1
ATOM 1223 C CA . ARG A 1 151 ? 11.295 5.246 -16.274 1.00 91.00 151 ARG A CA 1
ATOM 1224 C C . ARG A 1 151 ? 12.218 6.351 -16.781 1.00 91.00 151 ARG A C 1
ATOM 1226 O O . ARG A 1 151 ? 12.428 6.453 -17.991 1.00 91.00 151 ARG A O 1
ATOM 1233 N N . VAL A 1 152 ? 12.790 7.161 -15.886 1.00 89.25 152 VAL A N 1
ATOM 1234 C CA . VAL A 1 152 ? 13.788 8.182 -16.252 1.00 89.25 152 VAL A CA 1
ATOM 1235 C C . VAL A 1 152 ? 15.021 7.521 -16.870 1.00 89.25 152 VAL A C 1
ATOM 1237 O O . VAL A 1 152 ? 15.459 7.946 -17.941 1.00 89.25 152 VAL A O 1
ATOM 1240 N N . CYS A 1 153 ? 15.524 6.436 -16.275 1.00 89.06 153 CYS A N 1
ATOM 1241 C CA . CYS A 1 153 ? 16.642 5.669 -16.829 1.00 89.06 153 CYS A CA 1
ATOM 1242 C C . CYS A 1 153 ? 16.315 5.086 -18.215 1.00 89.06 153 CYS A C 1
ATOM 1244 O O . CYS A 1 153 ? 17.104 5.234 -19.149 1.00 89.06 153 CYS A O 1
ATOM 1246 N N . ALA A 1 154 ? 15.136 4.477 -18.388 1.00 90.38 154 ALA A N 1
ATOM 1247 C CA . ALA A 1 154 ? 14.683 3.944 -19.675 1.00 90.38 154 ALA A CA 1
ATOM 1248 C C . ALA A 1 154 ? 14.606 5.034 -20.754 1.00 90.38 154 ALA A C 1
ATOM 1250 O O . ALA A 1 154 ? 15.024 4.821 -21.895 1.00 90.38 154 ALA A O 1
ATOM 1251 N N . TRP A 1 155 ? 14.115 6.223 -20.392 1.00 90.62 155 TRP A N 1
ATOM 1252 C CA . TRP A 1 155 ? 14.056 7.367 -21.296 1.00 90.62 155 TRP A CA 1
ATOM 1253 C C . TRP A 1 155 ? 15.450 7.859 -21.702 1.00 90.62 155 TRP A C 1
ATOM 1255 O O . TRP A 1 155 ? 15.707 8.023 -22.897 1.00 90.62 155 TRP A O 1
ATOM 1265 N N . GLN A 1 156 ? 16.368 8.012 -20.742 1.00 90.19 156 GLN A N 1
ATOM 1266 C CA . GLN A 1 156 ? 17.761 8.407 -20.994 1.00 90.19 156 GLN A CA 1
ATOM 1267 C C . GLN A 1 156 ? 18.487 7.414 -21.914 1.00 90.19 156 GLN A C 1
ATOM 1269 O O . GLN A 1 156 ? 19.203 7.826 -22.827 1.00 90.19 156 GLN A O 1
ATOM 1274 N N . ARG A 1 157 ? 18.241 6.109 -21.734 1.00 89.56 157 ARG A N 1
ATOM 1275 C CA . ARG A 1 157 ? 18.798 5.028 -22.568 1.00 89.56 157 ARG A CA 1
ATOM 1276 C C . ARG A 1 157 ? 18.063 4.823 -23.897 1.00 89.56 157 ARG A C 1
ATOM 1278 O O . ARG A 1 157 ? 18.482 4.010 -24.713 1.00 89.56 157 ARG A O 1
ATOM 1285 N N . ARG A 1 158 ? 16.982 5.576 -24.146 1.00 90.81 158 ARG A N 1
ATOM 1286 C CA . ARG A 1 158 ? 16.099 5.457 -25.324 1.00 90.81 158 ARG A CA 1
ATOM 1287 C C . ARG A 1 158 ? 15.437 4.078 -25.467 1.00 90.81 158 ARG A C 1
ATOM 1289 O O . ARG A 1 158 ? 14.999 3.707 -26.557 1.00 90.81 158 ARG A O 1
ATOM 1296 N N . GLU A 1 159 ? 15.278 3.343 -24.373 1.00 90.56 159 GLU A N 1
ATOM 1297 C CA . GLU A 1 159 ? 14.681 2.007 -24.354 1.00 90.56 159 GLU A CA 1
ATOM 1298 C C . GLU A 1 159 ? 13.152 2.077 -24.218 1.00 90.56 159 GLU A C 1
ATOM 1300 O O . GLU A 1 159 ? 12.561 1.695 -23.208 1.00 90.56 159 GLU A O 1
ATOM 1305 N N . ARG A 1 160 ? 12.483 2.573 -25.270 1.00 89.75 160 ARG A N 1
ATOM 1306 C CA . ARG A 1 160 ? 11.033 2.863 -25.267 1.00 89.75 160 ARG A CA 1
ATOM 1307 C C . ARG A 1 160 ? 10.148 1.688 -24.850 1.00 89.75 160 ARG A C 1
ATOM 1309 O O . ARG A 1 160 ? 9.099 1.919 -24.258 1.00 89.75 160 ARG A O 1
ATOM 1316 N N . ARG A 1 161 ? 10.568 0.447 -25.130 1.00 90.75 161 ARG A N 1
ATOM 1317 C CA . ARG A 1 161 ? 9.820 -0.762 -24.747 1.00 90.75 161 ARG A CA 1
ATOM 1318 C C . ARG A 1 161 ? 9.547 -0.831 -23.241 1.00 90.75 161 ARG A C 1
ATOM 1320 O O . ARG A 1 161 ? 8.474 -1.269 -22.853 1.00 90.75 161 ARG A O 1
ATOM 1327 N N . TYR A 1 162 ? 10.476 -0.348 -22.414 1.00 91.94 162 TYR A N 1
ATOM 1328 C CA . TYR A 1 162 ? 10.344 -0.402 -20.959 1.00 91.94 162 TYR A CA 1
ATOM 1329 C C . TYR A 1 162 ? 9.537 0.759 -20.384 1.00 91.94 162 TYR A C 1
ATOM 1331 O O . TYR A 1 162 ? 9.025 0.634 -19.279 1.00 91.94 162 TYR A O 1
ATOM 1339 N N . ILE A 1 163 ? 9.356 1.858 -21.127 1.00 91.94 163 ILE A N 1
ATOM 1340 C CA . ILE A 1 163 ? 8.506 2.974 -20.684 1.00 91.94 163 ILE A CA 1
ATOM 1341 C C . ILE A 1 163 ? 7.070 2.477 -20.483 1.00 91.94 163 ILE A C 1
ATOM 1343 O O . ILE A 1 163 ? 6.509 2.671 -19.412 1.00 91.94 163 ILE A O 1
ATOM 1347 N N . ALA A 1 164 ? 6.524 1.745 -21.462 1.00 92.81 164 ALA A N 1
ATOM 1348 C CA . ALA A 1 164 ? 5.185 1.165 -21.361 1.00 92.81 164 ALA A CA 1
ATOM 1349 C C . ALA A 1 164 ? 5.071 0.145 -20.213 1.00 92.81 164 ALA A C 1
ATOM 1351 O O . ALA A 1 164 ? 4.054 0.103 -19.520 1.00 92.81 164 ALA A O 1
ATOM 1352 N N . THR A 1 165 ? 6.120 -0.654 -19.984 1.00 95.06 165 THR A N 1
ATOM 1353 C CA . THR A 1 165 ? 6.176 -1.586 -18.850 1.00 95.06 165 THR A CA 1
ATOM 1354 C C . THR A 1 165 ? 6.114 -0.838 -17.522 1.00 95.06 165 THR A C 1
ATOM 1356 O O . THR A 1 165 ? 5.274 -1.162 -16.686 1.00 95.06 165 THR A O 1
ATOM 1359 N N . PHE A 1 166 ? 6.942 0.192 -17.331 1.00 94.19 166 PHE A N 1
ATOM 1360 C CA . PHE A 1 166 ? 6.941 0.969 -16.093 1.00 94.19 166 PHE A CA 1
ATOM 1361 C C . PHE A 1 166 ? 5.651 1.767 -15.906 1.00 94.19 166 PHE A C 1
ATOM 1363 O O . PHE A 1 166 ? 5.141 1.790 -14.793 1.00 94.19 166 PHE A O 1
ATOM 1370 N N . ASP A 1 167 ? 5.055 2.318 -16.967 1.00 94.06 167 ASP A N 1
ATOM 1371 C CA . ASP A 1 167 ? 3.754 2.992 -16.876 1.00 94.06 167 ASP A CA 1
ATOM 1372 C C . ASP A 1 167 ? 2.646 2.023 -16.415 1.00 94.06 167 ASP A C 1
ATOM 1374 O O . ASP A 1 167 ? 1.807 2.388 -15.588 1.00 94.06 167 ASP A O 1
ATOM 1378 N N . ARG A 1 168 ? 2.667 0.760 -16.870 1.00 95.88 168 ARG A N 1
ATOM 1379 C CA . ARG A 1 168 ? 1.750 -0.287 -16.384 1.00 95.88 168 ARG A CA 1
ATOM 1380 C C . ARG A 1 168 ? 1.963 -0.588 -14.899 1.00 95.88 168 ARG A C 1
ATOM 1382 O O . ARG A 1 168 ? 0.989 -0.679 -14.153 1.00 95.88 168 ARG A O 1
ATOM 1389 N N . ILE A 1 169 ? 3.215 -0.744 -14.466 1.00 95.31 169 ILE A N 1
ATOM 1390 C CA . ILE A 1 169 ? 3.534 -1.013 -13.055 1.00 95.31 169 ILE A CA 1
ATOM 1391 C C . ILE A 1 169 ? 3.098 0.175 -12.189 1.00 95.31 169 ILE A C 1
ATOM 1393 O O . ILE A 1 169 ? 2.416 -0.026 -11.185 1.00 95.31 169 ILE A O 1
ATOM 1397 N N . SER A 1 170 ? 3.392 1.411 -12.606 1.00 94.69 170 SER A N 1
ATOM 1398 C CA . SER A 1 170 ? 2.958 2.625 -11.910 1.00 94.69 170 SER A CA 1
ATOM 1399 C C . SER A 1 170 ? 1.434 2.747 -11.855 1.00 94.69 170 SER A C 1
ATOM 1401 O O . SER A 1 170 ? 0.894 3.153 -10.828 1.00 94.69 170 SER A O 1
ATOM 1403 N N . HIS A 1 171 ? 0.712 2.365 -12.911 1.00 94.38 171 HIS A N 1
ATOM 1404 C CA . HIS A 1 171 ? -0.751 2.341 -12.893 1.00 94.38 171 HIS A CA 1
ATOM 1405 C C . HIS A 1 171 ? -1.288 1.354 -11.844 1.00 94.38 171 HIS A C 1
ATOM 1407 O O . HIS A 1 171 ? -2.133 1.718 -11.024 1.00 94.38 171 HIS A O 1
ATOM 1413 N N . ASN A 1 172 ? -0.755 0.130 -11.816 1.00 94.00 172 ASN A N 1
ATOM 1414 C CA . ASN A 1 172 ? -1.155 -0.890 -10.845 1.00 94.00 172 ASN A CA 1
ATOM 1415 C C . ASN A 1 172 ? -0.824 -0.473 -9.404 1.00 94.00 172 ASN A C 1
ATOM 1417 O O . ASN A 1 172 ? -1.658 -0.624 -8.511 1.00 94.00 172 ASN A O 1
ATOM 1421 N N . ALA A 1 173 ? 0.362 0.096 -9.179 1.00 93.06 173 ALA A N 1
ATOM 1422 C CA . ALA A 1 173 ? 0.772 0.595 -7.872 1.00 93.06 173 ALA A CA 1
ATOM 1423 C C . ALA A 1 173 ? -0.091 1.785 -7.421 1.00 93.06 173 ALA A C 1
ATOM 1425 O O . ALA A 1 173 ? -0.521 1.830 -6.272 1.00 93.06 173 ALA A O 1
ATOM 1426 N N . THR A 1 174 ? -0.442 2.696 -8.336 1.00 93.56 174 THR A N 1
ATOM 1427 C CA . THR A 1 174 ? -1.362 3.813 -8.054 1.00 93.56 174 THR A CA 1
ATOM 1428 C C . THR A 1 174 ? -2.729 3.303 -7.609 1.00 93.56 174 THR A C 1
ATOM 1430 O O . THR A 1 174 ? -3.250 3.759 -6.593 1.00 93.56 174 THR A O 1
ATOM 1433 N N . ARG A 1 175 ? -3.292 2.320 -8.324 1.00 91.69 175 ARG A N 1
ATOM 1434 C CA . ARG A 1 175 ? -4.577 1.705 -7.960 1.00 91.69 175 ARG A CA 1
ATOM 1435 C C . ARG A 1 175 ? -4.522 1.031 -6.593 1.00 91.69 175 ARG A C 1
ATOM 1437 O O . ARG A 1 175 ? -5.421 1.241 -5.784 1.00 91.69 175 ARG A O 1
ATOM 1444 N N . ALA A 1 176 ? -3.462 0.271 -6.316 1.00 93.31 176 ALA A N 1
ATOM 1445 C CA . ALA A 1 176 ? -3.265 -0.353 -5.010 1.00 93.31 176 ALA A CA 1
ATOM 1446 C C . ALA A 1 176 ? -3.172 0.694 -3.889 1.00 93.31 176 ALA A C 1
ATOM 1448 O O . ALA A 1 176 ? -3.881 0.595 -2.889 1.00 93.31 176 ALA A O 1
ATOM 1449 N N . PHE A 1 177 ? -2.365 1.740 -4.080 1.00 93.19 177 PHE A N 1
ATOM 1450 C CA . PHE A 1 177 ? -2.213 2.823 -3.113 1.00 93.19 177 PHE A CA 1
ATOM 1451 C C . PHE A 1 177 ? -3.541 3.535 -2.830 1.00 93.19 177 PHE A C 1
ATOM 1453 O O . PHE A 1 177 ? -3.914 3.703 -1.667 1.00 93.19 177 PHE A O 1
ATOM 1460 N N . GLN A 1 178 ? -4.267 3.923 -3.884 1.00 91.50 178 GLN A N 1
ATOM 1461 C CA . GLN A 1 178 ? -5.542 4.630 -3.778 1.00 91.50 178 GLN A CA 1
ATOM 1462 C C . GLN A 1 178 ? -6.623 3.768 -3.122 1.00 91.50 178 GLN A C 1
ATOM 1464 O O . GLN A 1 178 ? -7.256 4.234 -2.179 1.00 91.50 178 GLN A O 1
ATOM 1469 N N . GLY A 1 179 ? -6.784 2.510 -3.543 1.00 92.50 179 GLY A N 1
ATOM 1470 C CA . GLY A 1 179 ? -7.765 1.602 -2.943 1.00 92.50 179 GLY A CA 1
ATOM 1471 C C . GLY A 1 179 ? -7.483 1.340 -1.460 1.00 92.50 179 GLY A C 1
ATOM 1472 O O . GLY A 1 179 ? -8.380 1.413 -0.626 1.00 92.50 179 GLY A O 1
ATOM 1473 N N . LEU A 1 180 ? -6.218 1.124 -1.082 1.00 94.62 180 LEU A N 1
ATOM 1474 C CA . LEU A 1 180 ? -5.847 0.928 0.323 1.00 94.62 180 LEU A CA 1
ATOM 1475 C C . LEU A 1 180 ? -6.028 2.222 1.141 1.00 94.62 180 LEU A C 1
ATOM 1477 O O . LEU A 1 180 ? -6.400 2.167 2.316 1.00 94.62 180 LEU A O 1
ATOM 1481 N N . ALA A 1 181 ? -5.793 3.390 0.530 1.00 91.88 181 ALA A N 1
ATOM 1482 C CA . ALA A 1 181 ? -6.030 4.690 1.158 1.00 91.88 181 ALA A CA 1
ATOM 1483 C C . ALA A 1 181 ? -7.511 4.957 1.402 1.00 91.88 181 ALA A C 1
ATOM 1485 O O . ALA A 1 181 ? -7.859 5.418 2.489 1.00 91.88 181 ALA A O 1
ATOM 1486 N N . GLU A 1 182 ? -8.360 4.622 0.437 1.00 93.88 182 GLU A N 1
ATOM 1487 C CA . GLU A 1 182 ? -9.811 4.696 0.556 1.00 93.88 182 GLU A CA 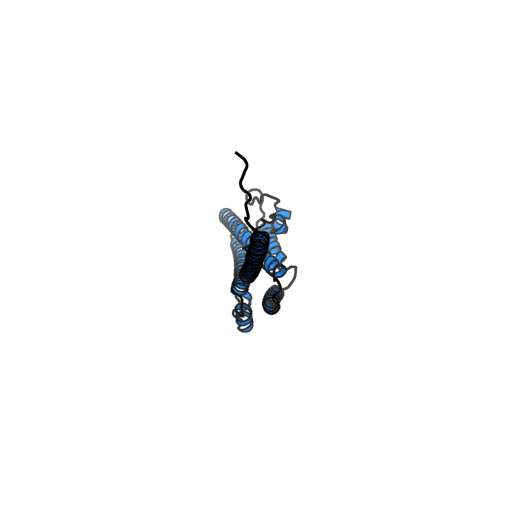1
ATOM 1488 C C . GLU A 1 182 ? -10.317 3.797 1.688 1.00 93.88 182 GLU A C 1
ATOM 1490 O O . GLU A 1 182 ? -10.984 4.292 2.597 1.00 93.88 182 GLU A O 1
ATOM 1495 N N . LEU A 1 183 ? -9.913 2.518 1.722 1.00 93.69 183 LEU A N 1
ATOM 1496 C CA . LEU A 1 183 ? -10.298 1.599 2.802 1.00 93.69 183 LEU A CA 1
ATOM 1497 C C . LEU A 1 183 ? -9.926 2.148 4.182 1.00 93.69 183 LEU A C 1
ATOM 1499 O O . LEU A 1 183 ? -10.733 2.134 5.112 1.00 93.69 183 LEU A O 1
ATOM 1503 N N . LYS A 1 184 ? -8.700 2.662 4.321 1.00 92.88 184 LYS A N 1
ATOM 1504 C CA . LYS A 1 184 ? -8.228 3.279 5.563 1.00 92.88 184 LYS A CA 1
ATOM 1505 C C . LYS A 1 184 ? -9.029 4.535 5.914 1.00 92.88 184 LYS A C 1
ATOM 1507 O O . LYS A 1 184 ? -9.321 4.745 7.090 1.00 92.88 184 LYS A O 1
ATOM 1512 N N . ALA A 1 185 ? -9.341 5.386 4.940 1.00 89.88 185 ALA A N 1
ATOM 1513 C CA . ALA A 1 185 ? -10.088 6.621 5.155 1.00 89.88 185 ALA A CA 1
ATOM 1514 C C . ALA A 1 185 ? -11.521 6.329 5.618 1.00 89.88 185 ALA A C 1
ATOM 1516 O O . ALA A 1 185 ? -11.899 6.787 6.696 1.00 89.88 185 ALA A O 1
ATOM 1517 N N . LEU A 1 186 ? -12.253 5.488 4.883 1.00 90.19 186 LEU A N 1
ATOM 1518 C CA . LEU A 1 186 ? -13.622 5.078 5.211 1.00 90.19 186 LEU A CA 1
ATOM 1519 C C . LEU A 1 186 ? -13.690 4.329 6.548 1.00 90.19 186 LEU A C 1
ATOM 1521 O O . LEU A 1 186 ? -14.609 4.533 7.341 1.00 90.19 186 LEU A O 1
ATOM 1525 N N . PHE A 1 187 ? -12.689 3.497 6.856 1.00 90.69 187 PHE A N 1
ATOM 1526 C CA . PHE A 1 187 ? -12.600 2.857 8.168 1.00 90.69 187 PHE A CA 1
ATOM 1527 C C . PHE A 1 187 ? -12.401 3.877 9.303 1.00 90.69 187 PHE A C 1
ATOM 1529 O O . PHE A 1 187 ? -13.006 3.746 10.367 1.00 90.69 187 PHE A O 1
ATOM 1536 N N . ASN A 1 188 ? -11.554 4.892 9.096 1.00 87.62 188 ASN A N 1
ATOM 1537 C CA . ASN A 1 188 ? -11.264 5.918 10.102 1.00 87.62 188 ASN A CA 1
ATOM 1538 C C . ASN A 1 188 ? -12.396 6.937 10.281 1.00 87.62 188 ASN A C 1
ATOM 1540 O O . ASN A 1 188 ? -12.514 7.512 11.364 1.00 87.62 188 ASN A O 1
ATOM 1544 N N . GLU A 1 189 ? -13.204 7.170 9.246 1.00 87.12 189 GLU A N 1
ATOM 1545 C CA . GLU A 1 189 ? -14.449 7.937 9.346 1.00 87.12 189 GLU A CA 1
ATOM 1546 C C . GLU A 1 189 ? -15.424 7.273 10.331 1.00 87.12 189 GLU A C 1
ATOM 1548 O O . GLU A 1 189 ? -16.093 7.948 11.117 1.00 87.12 189 GLU A O 1
ATOM 1553 N N . GLY A 1 190 ? -15.400 5.938 10.383 1.00 81.56 190 GLY A N 1
ATOM 1554 C CA . GLY A 1 190 ? -16.178 5.137 11.315 1.00 81.56 190 GLY A CA 1
ATOM 1555 C C . GLY A 1 190 ? -17.648 5.016 10.910 1.00 81.56 190 GLY A C 1
ATOM 1556 O O . GLY A 1 190 ? -18.049 5.305 9.785 1.00 81.56 190 GLY A O 1
ATOM 1557 N N . GLY A 1 191 ? -18.479 4.532 11.837 1.00 81.75 191 GLY A N 1
ATOM 1558 C CA . GLY A 1 191 ? -19.897 4.296 11.555 1.00 81.75 191 GLY A CA 1
ATOM 1559 C C . GLY A 1 191 ? -20.106 3.184 10.522 1.00 81.75 191 GLY A C 1
ATOM 1560 O O . GLY A 1 191 ? -19.533 2.107 10.657 1.00 81.75 191 GLY A O 1
ATOM 1561 N N . LYS A 1 192 ? -20.963 3.425 9.524 1.00 87.62 192 LYS A N 1
ATOM 1562 C CA . LYS A 1 192 ? -21.276 2.462 8.454 1.00 87.62 192 LYS A CA 1
ATOM 1563 C C . LYS A 1 192 ? -20.658 2.809 7.095 1.00 87.62 192 LYS A C 1
ATOM 1565 O O . LYS A 1 192 ? -20.816 2.018 6.180 1.00 87.62 192 LYS A O 1
ATOM 1570 N N . ALA A 1 193 ? -19.892 3.899 6.978 1.00 89.62 193 ALA A N 1
ATOM 1571 C CA . ALA A 1 193 ? -19.416 4.437 5.697 1.00 89.62 193 ALA A CA 1
ATOM 1572 C C . ALA A 1 193 ? -18.736 3.394 4.788 1.00 89.62 193 ALA A C 1
ATOM 1574 O O . ALA A 1 193 ? -19.095 3.257 3.619 1.00 89.62 193 ALA A O 1
ATOM 1575 N N . LEU A 1 194 ? -17.800 2.608 5.338 1.00 92.19 194 LEU A N 1
ATOM 1576 C CA . LEU A 1 194 ? -17.131 1.538 4.589 1.00 92.19 194 LEU A CA 1
ATOM 1577 C C . LEU A 1 194 ? -18.095 0.417 4.165 1.00 92.19 194 LEU A C 1
ATOM 1579 O O . LEU A 1 194 ? -17.956 -0.124 3.075 1.00 92.19 194 LEU A O 1
ATOM 1583 N N . GLY A 1 195 ? -19.053 0.063 5.026 1.00 93.00 195 GLY A N 1
ATOM 1584 C CA . GLY A 1 195 ? -20.060 -0.955 4.722 1.00 93.00 195 GLY A CA 1
ATOM 1585 C C . GLY A 1 195 ? -21.022 -0.492 3.633 1.00 93.00 195 GLY A C 1
ATOM 1586 O O . GLY A 1 195 ? -21.221 -1.214 2.664 1.00 93.00 195 GLY A O 1
ATOM 1587 N N . ASP A 1 196 ? -21.530 0.734 3.751 1.00 92.31 196 ASP A N 1
ATOM 1588 C CA . ASP A 1 196 ? -22.453 1.327 2.783 1.00 92.31 196 ASP A CA 1
ATOM 1589 C C . ASP A 1 196 ? -21.786 1.448 1.397 1.00 92.31 196 ASP A C 1
ATOM 1591 O O . ASP A 1 196 ? -22.380 1.049 0.399 1.00 92.31 196 ASP A O 1
ATOM 1595 N N . SER A 1 197 ? -20.525 1.904 1.336 1.00 91.88 197 SER A N 1
ATOM 1596 C CA . SER A 1 197 ? -19.765 2.014 0.074 1.00 91.88 197 SER A CA 1
ATOM 1597 C C . SER A 1 197 ? -19.490 0.644 -0.561 1.00 91.88 197 SER A C 1
ATOM 1599 O O . SER A 1 197 ? -19.585 0.486 -1.775 1.00 91.88 197 SER A O 1
ATOM 1601 N N . TYR A 1 198 ? -19.174 -0.364 0.260 1.00 95.75 198 TYR A N 1
ATOM 1602 C CA . TYR A 1 198 ? -18.941 -1.734 -0.204 1.00 95.75 198 TYR A CA 1
ATOM 1603 C C . TYR A 1 198 ? -20.214 -2.386 -0.765 1.00 95.75 198 TYR A C 1
ATOM 1605 O O . TYR A 1 198 ? -20.154 -3.043 -1.803 1.00 95.75 198 TYR A O 1
ATOM 1613 N N . GLU A 1 199 ? -21.361 -2.187 -0.105 1.00 94.88 199 GLU A N 1
ATOM 1614 C CA . GLU A 1 199 ? -22.668 -2.688 -0.557 1.00 94.88 199 GLU A CA 1
ATOM 1615 C C . GLU A 1 199 ? -23.153 -1.987 -1.835 1.00 94.88 199 GLU A C 1
ATOM 1617 O O . GLU A 1 199 ? -23.799 -2.618 -2.671 1.00 94.88 199 GLU A O 1
ATOM 1622 N N . GLN A 1 200 ? -22.830 -0.701 -1.999 1.00 93.94 200 GLN A N 1
ATOM 1623 C CA . GLN A 1 200 ? -23.158 0.082 -3.197 1.00 93.94 200 GLN A CA 1
ATOM 1624 C C . GLN A 1 200 ? -22.254 -0.248 -4.393 1.00 93.94 200 GLN A C 1
ATOM 1626 O O . GLN A 1 200 ? -22.642 0.007 -5.531 1.00 93.94 200 GLN A O 1
ATOM 1631 N N . GLY A 1 201 ? -21.101 -0.882 -4.157 1.00 92.38 201 GLY A N 1
ATOM 1632 C CA . GLY A 1 201 ? -20.128 -1.181 -5.206 1.00 92.38 201 GLY A CA 1
ATOM 1633 C C . GLY A 1 201 ? -19.267 0.023 -5.593 1.00 92.38 201 GLY A C 1
ATOM 1634 O O . GLY A 1 201 ? -18.716 0.039 -6.690 1.00 92.38 201 GLY A O 1
ATOM 1635 N N . ASP A 1 202 ? -19.159 1.017 -4.709 1.00 93.12 202 ASP A N 1
ATOM 1636 C CA . ASP A 1 202 ? -18.548 2.317 -5.003 1.00 93.12 202 ASP A CA 1
ATOM 1637 C C . ASP A 1 202 ? -17.044 2.368 -4.697 1.00 93.12 202 ASP A C 1
ATOM 1639 O O . ASP A 1 202 ? -16.387 3.374 -4.971 1.00 93.12 202 ASP A O 1
ATOM 1643 N N . LEU A 1 203 ? -16.467 1.298 -4.139 1.00 91.38 203 LEU A N 1
ATOM 1644 C CA . LEU A 1 203 ? -15.038 1.269 -3.832 1.00 91.38 203 LEU A CA 1
ATOM 1645 C C . LEU A 1 203 ? -14.205 1.257 -5.119 1.00 91.38 203 LEU A C 1
ATOM 1647 O O . LEU A 1 203 ? -14.537 0.585 -6.098 1.00 91.38 203 LEU A O 1
ATOM 1651 N N . ILE A 1 204 ? -13.052 1.929 -5.098 1.00 89.44 204 ILE A N 1
ATOM 1652 C CA . ILE A 1 204 ? -12.147 2.069 -6.252 1.00 89.44 204 ILE A CA 1
ATOM 1653 C C . ILE A 1 204 ? -11.795 0.715 -6.872 1.00 89.44 204 ILE A C 1
ATOM 1655 O O . ILE A 1 204 ? -11.666 0.606 -8.089 1.00 89.44 204 ILE A O 1
ATOM 1659 N N . TRP A 1 205 ? -11.627 -0.321 -6.049 1.00 90.81 205 TRP A N 1
ATOM 1660 C CA . TRP A 1 205 ? -11.278 -1.658 -6.524 1.00 90.81 205 TRP A CA 1
ATOM 1661 C C . TRP A 1 205 ? -12.466 -2.432 -7.125 1.00 90.81 205 TRP A C 1
ATOM 1663 O O . TRP A 1 205 ? -12.226 -3.387 -7.857 1.00 90.81 205 TRP A O 1
ATOM 1673 N N . GLN A 1 206 ? -13.715 -2.038 -6.842 1.00 91.19 206 GLN A N 1
ATOM 1674 C CA . GLN A 1 206 ? -14.938 -2.638 -7.404 1.00 91.19 206 GLN A CA 1
ATOM 1675 C C . GLN A 1 206 ? -15.314 -2.020 -8.762 1.00 91.19 206 GLN A C 1
ATOM 1677 O O . GLN A 1 206 ? -15.932 -2.680 -9.593 1.00 91.19 206 GLN A O 1
ATOM 1682 N N . CYS A 1 207 ? -14.912 -0.771 -9.008 1.00 82.94 207 CYS A N 1
ATOM 1683 C CA . CYS A 1 207 ? -15.234 -0.008 -10.219 1.00 82.94 207 CYS A CA 1
ATOM 1684 C C . CYS A 1 207 ? -14.332 -0.307 -11.434 1.00 82.94 207 CYS A C 1
ATOM 1686 O O . CYS A 1 207 ? -14.345 0.445 -12.413 1.00 82.94 207 CYS A O 1
ATOM 1688 N N . THR A 1 208 ? -13.502 -1.347 -11.376 1.00 66.88 208 THR A N 1
ATOM 1689 C CA . THR A 1 208 ? -12.385 -1.562 -12.310 1.00 66.88 208 THR A CA 1
ATOM 1690 C C . THR A 1 208 ? -12.255 -2.993 -12.774 1.00 66.88 208 THR A C 1
ATOM 1692 O O . THR A 1 208 ? -11.918 -3.182 -13.962 1.00 66.88 208 THR A O 1
#

pLDDT: mean 83.04, std 12.74, range [41.22, 95.88]